Protein AF-A0A3C1S3G0-F1 (afdb_monomer_lite)

Foldseek 3Di:
DDPDDDPVVVVVCLQPPDDQPPPVQGDPPDDDDDDDPVPGCDDDDQFNDDDQKTFADAADPQWTAIFGPVQRYPQGGQWTAGPVGDIDGHDHQQQKDFDDDPNHGQWIQGNVRAIEGPDHDDPDNYHYDDPDDDRDDDDDPDDDDDPPDDADDPPDQDQDPVRDGDDLPQAHEDECVRQVLADDDDQAEGQLNYAEYEYAPPGDFAPDQPDDAGANYEYHWLVSNVVRRDDQFRKHKYFAQYNGWHWYQCPQEPDPGIDTADHGDMWMWTRHPGGTYTDD

Radius of gyration: 38.71 Å; chains: 1; bounding box: 91×50×104 Å

Secondary structure (DSSP, 8-state):
------HHHHHHHHHHHS-TTSSSS---SS-------SS-SS-SSSEEEETTEEEEE-SSSS-EEEEEGGG-SSS--SEEE-TTS-EEE---TT--EEEEETTEEEEEE-TTS-EEES-SS-SSSEEE--SSS-S-------SS------SS----EEE-TTS-EEE--S-EEE-TTTTTTTSSSSSEE--TTEEEEEEETTB---S-TT-SSS-SEEPPPHHHHHHTT--TT-EEEEEEESSS--EE-STTB--SS-EEPPTT-EEEEEE-SSSEEE--

pLDDT: mean 78.82, std 18.3, range [37.84, 98.31]

Structure (mmCIF, N/CA/C/O backbone):
data_AF-A0A3C1S3G0-F1
#
_entry.id   AF-A0A3C1S3G0-F1
#
loop_
_atom_site.group_PDB
_atom_site.id
_atom_site.type_symbol
_atom_site.label_atom_id
_atom_site.label_alt_id
_atom_site.label_comp_id
_atom_site.label_asym_id
_atom_site.label_entity_id
_atom_site.label_seq_id
_atom_site.pdbx_PDB_ins_code
_atom_site.Cartn_x
_atom_site.Cartn_y
_atom_site.Cartn_z
_atom_site.occupancy
_atom_site.B_iso_or_equiv
_atom_site.auth_seq_id
_atom_site.auth_comp_id
_atom_site.auth_asym_id
_atom_site.auth_atom_id
_atom_site.pdbx_PDB_model_num
ATOM 1 N N . MET A 1 1 ? 62.275 -33.626 -53.935 1.00 46.88 1 MET A N 1
ATOM 2 C CA . MET A 1 1 ? 62.950 -32.389 -53.480 1.00 46.88 1 MET A CA 1
ATOM 3 C C . MET A 1 1 ? 61.861 -31.336 -53.264 1.00 46.88 1 MET A C 1
ATOM 5 O O . MET A 1 1 ? 61.342 -30.808 -54.239 1.00 46.88 1 MET A O 1
ATOM 9 N N . LEU A 1 2 ? 61.390 -31.146 -52.024 1.00 48.00 2 LEU A N 1
ATOM 10 C CA . LEU A 1 2 ? 60.322 -30.182 -51.715 1.00 48.00 2 LEU A CA 1
ATOM 11 C C . LEU A 1 2 ? 60.849 -28.766 -51.967 1.00 48.00 2 LEU A C 1
ATOM 13 O O . LEU A 1 2 ? 61.691 -28.272 -51.218 1.00 48.00 2 LEU A O 1
ATOM 17 N N . ARG A 1 3 ? 60.378 -28.121 -53.038 1.00 57.66 3 ARG A N 1
ATOM 18 C CA . ARG A 1 3 ? 60.650 -26.701 -53.275 1.00 57.66 3 ARG A CA 1
ATOM 19 C C . ARG A 1 3 ? 59.943 -25.909 -52.182 1.00 57.66 3 ARG A C 1
ATOM 21 O O . ARG A 1 3 ? 58.715 -25.849 -52.166 1.00 57.66 3 ARG A O 1
ATOM 28 N N . ARG A 1 4 ? 60.709 -25.313 -51.267 1.00 56.94 4 ARG A N 1
ATOM 29 C CA . ARG A 1 4 ? 60.180 -24.281 -50.372 1.00 56.94 4 ARG A CA 1
ATOM 30 C C . ARG A 1 4 ? 59.731 -23.116 -51.250 1.00 56.94 4 ARG A C 1
ATOM 32 O O . ARG A 1 4 ? 60.563 -22.468 -51.878 1.00 56.94 4 ARG A O 1
ATOM 39 N N . ARG A 1 5 ? 58.415 -22.913 -51.344 1.00 65.62 5 ARG A N 1
ATOM 40 C CA . ARG A 1 5 ? 57.848 -21.690 -51.913 1.00 65.62 5 ARG A CA 1
ATOM 41 C C . ARG A 1 5 ? 58.242 -20.537 -50.991 1.00 65.62 5 ARG A C 1
ATOM 43 O O . ARG A 1 5 ? 58.236 -20.696 -49.771 1.00 65.62 5 ARG A O 1
ATOM 50 N N . THR A 1 6 ? 58.638 -19.419 -51.579 1.00 67.62 6 THR A N 1
ATOM 51 C CA . THR A 1 6 ? 58.876 -18.168 -50.854 1.00 67.62 6 THR A CA 1
ATOM 52 C C . THR A 1 6 ? 57.588 -17.735 -50.151 1.00 67.62 6 THR A C 1
ATOM 54 O O . THR A 1 6 ? 56.494 -18.082 -50.601 1.00 67.62 6 THR A O 1
ATOM 57 N N . LEU A 1 7 ? 57.711 -17.031 -49.021 1.00 61.53 7 LEU A N 1
ATOM 58 C CA . LEU A 1 7 ? 56.571 -16.667 -48.170 1.00 61.53 7 LEU A CA 1
ATOM 59 C C . LEU A 1 7 ? 55.523 -15.844 -48.945 1.00 61.53 7 LEU A C 1
ATOM 61 O O . LEU A 1 7 ? 54.333 -16.149 -48.866 1.00 61.53 7 LEU A O 1
ATOM 65 N N . GLU A 1 8 ? 55.975 -14.906 -49.780 1.00 61.12 8 GLU A N 1
ATOM 66 C CA . GLU A 1 8 ? 55.155 -14.165 -50.750 1.00 61.12 8 GLU A CA 1
ATOM 67 C C . GLU A 1 8 ? 54.296 -15.082 -51.639 1.00 61.12 8 GLU A C 1
ATOM 69 O O . GLU A 1 8 ? 53.095 -14.874 -51.771 1.00 61.12 8 GLU A O 1
ATOM 74 N N . ASN A 1 9 ? 54.849 -16.184 -52.149 1.00 66.25 9 ASN A N 1
ATOM 75 C CA . ASN A 1 9 ? 54.160 -17.038 -53.123 1.00 66.25 9 ASN A CA 1
ATOM 76 C C . ASN A 1 9 ? 53.085 -17.948 -52.501 1.00 66.25 9 ASN A C 1
ATOM 78 O O . ASN A 1 9 ? 52.273 -18.524 -53.225 1.00 66.25 9 ASN A O 1
ATOM 82 N N . ILE A 1 10 ? 53.106 -18.155 -51.181 1.00 66.25 10 ILE A N 1
ATOM 83 C CA . ILE A 1 10 ? 52.040 -18.881 -50.467 1.00 66.25 10 ILE A CA 1
ATOM 84 C C . ILE A 1 10 ? 50.890 -17.922 -50.135 1.00 66.25 10 ILE A C 1
ATOM 86 O O . ILE A 1 10 ? 49.729 -18.306 -50.264 1.00 66.25 10 ILE A O 1
ATOM 90 N N . LYS A 1 11 ? 51.210 -16.672 -49.779 1.00 59.97 11 LYS A N 1
ATOM 91 C CA . LYS A 1 11 ? 50.233 -15.593 -49.574 1.00 59.97 11 LYS A CA 1
ATOM 92 C C . LYS A 1 11 ? 49.427 -15.311 -50.840 1.00 59.97 11 LYS A C 1
ATOM 94 O O . LYS A 1 11 ? 48.201 -15.298 -50.787 1.00 59.97 11 LYS A O 1
ATOM 99 N N . ASP A 1 12 ? 50.109 -15.192 -51.974 1.00 59.72 12 ASP A N 1
ATOM 100 C CA . ASP A 1 12 ? 49.462 -14.894 -53.253 1.00 59.72 12 ASP A CA 1
ATOM 101 C C . ASP A 1 12 ? 48.541 -16.028 -53.732 1.00 59.72 12 ASP A C 1
ATOM 103 O O . ASP A 1 12 ? 47.572 -15.778 -54.436 1.00 59.72 12 ASP A O 1
ATOM 107 N N . TYR A 1 13 ? 48.783 -17.280 -53.334 1.00 67.12 13 TYR A N 1
ATOM 108 C CA . TYR A 1 13 ? 47.939 -18.413 -53.733 1.00 67.12 13 TYR A CA 1
ATOM 109 C C . TYR A 1 13 ? 46.605 -18.466 -52.967 1.00 67.12 13 TYR A C 1
ATOM 111 O O . TYR A 1 13 ? 45.575 -18.791 -53.544 1.00 67.12 13 TYR A O 1
ATOM 119 N N . ILE A 1 14 ? 46.601 -18.124 -51.676 1.00 64.25 14 ILE A N 1
ATOM 120 C CA . ILE A 1 14 ? 45.388 -18.158 -50.838 1.00 64.25 14 ILE A CA 1
ATOM 121 C C . ILE A 1 14 ? 44.443 -17.000 -51.185 1.00 64.25 14 ILE A C 1
ATOM 123 O O . ILE A 1 14 ? 43.231 -17.186 -51.202 1.00 64.25 14 ILE A O 1
ATOM 127 N N . VAL A 1 15 ? 44.995 -15.830 -51.513 1.00 59.84 15 VAL A N 1
ATOM 128 C CA . VAL A 1 15 ? 44.213 -14.639 -51.888 1.00 59.84 15 VAL A CA 1
ATOM 129 C C . VAL A 1 15 ? 43.575 -14.775 -53.276 1.00 59.84 15 VAL A C 1
ATOM 131 O O . VAL A 1 15 ? 42.500 -14.231 -53.502 1.00 59.84 15 VAL A O 1
ATOM 134 N N . ASN A 1 16 ? 44.210 -15.501 -54.203 1.00 58.19 16 ASN A N 1
ATOM 135 C CA . ASN A 1 16 ? 43.778 -15.519 -55.604 1.00 58.19 16 ASN A CA 1
ATOM 136 C C . ASN A 1 16 ? 42.903 -16.723 -56.004 1.00 58.19 16 ASN A C 1
ATOM 138 O O . ASN A 1 16 ? 42.207 -16.629 -57.010 1.00 58.19 16 ASN A O 1
ATOM 142 N N . GLU A 1 17 ? 42.910 -17.838 -55.262 1.00 62.84 17 GLU A N 1
ATOM 143 C CA . GLU A 1 17 ? 42.311 -19.110 -55.730 1.00 62.84 17 GLU A CA 1
ATOM 144 C C . GLU A 1 17 ? 41.119 -19.630 -54.893 1.00 62.84 17 GLU A C 1
ATOM 146 O O . GLU A 1 17 ? 40.533 -20.652 -55.246 1.00 62.84 17 GLU A O 1
ATOM 151 N N . VAL A 1 18 ? 40.704 -18.957 -53.808 1.00 60.53 18 VAL A N 1
ATOM 152 C CA . VAL A 1 18 ? 39.490 -19.326 -53.041 1.00 60.53 18 VAL A CA 1
ATOM 153 C C . VAL A 1 18 ? 38.455 -18.195 -53.125 1.00 60.53 18 VAL A C 1
ATOM 155 O O . VAL A 1 18 ? 38.553 -17.222 -52.377 1.00 60.53 18 VAL A O 1
ATOM 158 N N . PRO A 1 19 ? 37.472 -18.270 -54.044 1.00 57.00 19 PRO A N 1
ATOM 159 C CA . PRO A 1 19 ? 36.505 -17.194 -54.228 1.00 57.00 19 PRO A CA 1
ATOM 160 C C . PRO A 1 19 ? 35.472 -17.148 -53.091 1.00 57.00 19 PRO A C 1
ATOM 162 O O . PRO A 1 19 ? 34.826 -18.147 -52.786 1.00 57.00 19 PRO A O 1
ATOM 165 N N . SER A 1 20 ? 35.252 -15.947 -52.544 1.00 56.19 20 SER A N 1
ATOM 166 C CA . SER A 1 20 ? 34.343 -15.624 -51.422 1.00 56.19 20 SER A CA 1
ATOM 167 C C . SER A 1 20 ? 32.858 -15.961 -51.635 1.00 56.19 20 SER A C 1
ATOM 169 O O . SER A 1 20 ? 32.041 -15.809 -50.729 1.00 56.19 20 SER A O 1
ATOM 171 N N . SER A 1 21 ? 32.489 -16.393 -52.839 1.00 52.06 21 SER A N 1
ATOM 172 C CA . SER A 1 21 ? 31.135 -16.787 -53.229 1.00 52.06 21 SER A CA 1
ATOM 173 C C . SER A 1 21 ? 30.859 -18.288 -53.083 1.00 52.06 21 SER A C 1
ATOM 175 O O . SER A 1 21 ? 29.717 -18.706 -53.267 1.00 52.06 21 SER A O 1
ATOM 177 N N . ALA A 1 22 ? 31.864 -19.111 -52.770 1.00 51.50 22 ALA A N 1
ATOM 178 C CA . ALA A 1 22 ? 31.710 -20.566 -52.714 1.00 51.50 22 ALA A CA 1
ATOM 179 C C . ALA A 1 22 ? 31.216 -21.103 -51.357 1.00 51.50 22 ALA A C 1
ATOM 181 O O . ALA A 1 22 ? 30.715 -22.226 -51.315 1.00 51.50 22 ALA A O 1
ATOM 182 N N . ASP A 1 23 ? 31.302 -20.333 -50.265 1.00 55.22 23 ASP A N 1
ATOM 183 C CA . ASP A 1 23 ? 30.783 -20.757 -48.953 1.00 55.22 23 ASP A CA 1
ATOM 184 C C . ASP A 1 23 ? 29.686 -19.868 -48.361 1.00 55.22 23 ASP A C 1
ATOM 186 O O . ASP A 1 23 ? 29.164 -20.201 -47.300 1.00 55.22 23 ASP A O 1
ATOM 190 N N . ASN A 1 24 ? 29.299 -18.773 -49.026 1.00 49.53 24 ASN A N 1
ATOM 191 C CA . ASN A 1 24 ? 28.350 -17.787 -48.492 1.00 49.53 24 ASN A CA 1
ATOM 192 C C . ASN A 1 24 ? 28.694 -17.284 -47.068 1.00 49.53 24 ASN A C 1
ATOM 194 O O . ASN A 1 24 ? 27.813 -16.803 -46.355 1.00 49.53 24 ASN A O 1
ATOM 198 N N . LEU A 1 25 ? 29.956 -17.364 -46.640 1.00 54.25 25 LEU A N 1
ATOM 199 C CA . LEU A 1 25 ? 30.456 -16.851 -45.360 1.00 54.25 25 LEU A CA 1
ATOM 200 C C . LEU A 1 25 ? 31.349 -15.613 -45.538 1.00 54.25 25 LEU A C 1
ATOM 202 O O . LEU A 1 25 ? 31.633 -14.947 -44.543 1.00 54.25 25 LEU A O 1
ATOM 206 N N . GLY A 1 26 ? 31.685 -15.228 -46.773 1.00 56.03 26 GLY A N 1
ATOM 207 C CA . GLY A 1 26 ? 32.581 -14.105 -47.060 1.00 56.03 26 GLY A CA 1
ATOM 208 C C . GLY A 1 26 ? 34.058 -14.510 -46.989 1.00 56.03 26 GLY A C 1
ATOM 209 O O . GLY A 1 26 ? 34.380 -15.648 -46.680 1.00 56.03 26 GLY A O 1
ATOM 210 N N . ASP A 1 27 ? 34.949 -13.572 -47.328 1.00 53.41 27 ASP A N 1
ATOM 211 C CA . ASP A 1 27 ? 36.409 -13.739 -47.458 1.00 53.41 27 ASP A CA 1
ATOM 212 C C . ASP A 1 27 ? 37.046 -14.745 -46.464 1.00 53.41 27 ASP A C 1
ATOM 214 O O . ASP A 1 27 ? 36.954 -14.606 -45.242 1.00 53.41 27 ASP A O 1
ATOM 218 N N . HIS A 1 28 ? 37.717 -15.768 -47.005 1.00 52.97 28 HIS A N 1
ATOM 219 C CA . HIS A 1 28 ? 38.130 -16.990 -46.305 1.00 52.97 28 HIS A CA 1
ATOM 220 C C . HIS A 1 28 ? 39.529 -16.916 -45.671 1.00 52.97 28 HIS A C 1
ATOM 222 O O . HIS A 1 28 ? 40.224 -17.929 -45.541 1.00 52.97 28 HIS A O 1
ATOM 228 N N . ASN A 1 29 ? 39.976 -15.738 -45.245 1.00 50.31 29 ASN A N 1
ATOM 229 C CA . ASN A 1 29 ? 41.149 -15.632 -44.379 1.00 50.31 29 ASN A CA 1
ATOM 230 C C . ASN A 1 29 ? 40.726 -15.900 -42.927 1.00 50.31 29 ASN A C 1
ATOM 232 O O . ASN A 1 29 ? 40.316 -15.016 -42.181 1.00 50.31 29 ASN A O 1
ATOM 236 N N . ALA A 1 30 ? 40.768 -17.177 -42.556 1.00 49.25 30 ALA A N 1
ATOM 237 C CA . ALA A 1 30 ? 40.233 -17.738 -41.323 1.00 49.25 30 ALA A CA 1
ATOM 238 C C . ALA A 1 30 ? 40.630 -17.006 -40.019 1.00 49.25 30 ALA A C 1
ATOM 240 O O . ALA A 1 30 ? 41.711 -17.231 -39.485 1.00 49.25 30 ALA A O 1
ATOM 241 N N . THR A 1 31 ? 39.671 -16.269 -39.442 1.00 42.47 31 THR A N 1
ATOM 242 C CA . THR A 1 31 ? 39.193 -16.402 -38.045 1.00 42.47 31 THR A CA 1
ATOM 243 C C . THR A 1 31 ? 37.741 -15.904 -37.977 1.00 42.47 31 THR A C 1
ATOM 245 O O . THR A 1 31 ? 37.475 -14.745 -37.676 1.00 42.47 31 THR A O 1
ATOM 248 N N . ILE A 1 32 ? 36.791 -16.775 -38.313 1.00 54.00 32 ILE A N 1
ATOM 249 C CA . ILE A 1 32 ? 35.342 -16.516 -38.334 1.00 54.00 32 ILE A CA 1
ATOM 250 C C . ILE A 1 32 ? 34.855 -15.869 -37.026 1.00 54.00 32 ILE A C 1
ATOM 252 O O . ILE A 1 32 ? 34.915 -16.531 -35.990 1.00 54.00 32 ILE A O 1
ATOM 256 N N . ARG A 1 33 ? 34.276 -14.656 -37.102 1.00 48.00 33 ARG A N 1
ATOM 257 C CA . ARG A 1 33 ? 33.043 -14.224 -36.399 1.00 48.00 33 ARG A CA 1
ATOM 258 C C . ARG A 1 33 ? 32.383 -13.067 -37.176 1.00 48.00 33 ARG A C 1
ATOM 260 O O . ARG A 1 33 ? 33.015 -12.037 -37.341 1.00 48.00 33 ARG A O 1
ATOM 267 N N . LEU A 1 34 ? 31.097 -13.226 -37.520 1.00 53.28 34 LEU A N 1
ATOM 268 C CA . LEU A 1 34 ? 30.116 -12.165 -37.839 1.00 53.28 34 LEU A CA 1
ATOM 269 C C . LEU A 1 34 ? 30.259 -11.442 -39.203 1.00 53.28 34 LEU A C 1
ATOM 271 O O . LEU A 1 34 ? 31.266 -10.814 -39.500 1.00 53.28 34 LEU A O 1
ATOM 275 N N . TRP A 1 35 ? 29.192 -11.466 -40.016 1.00 48.28 35 TRP A N 1
ATOM 276 C CA . TRP A 1 35 ? 29.043 -10.621 -41.211 1.00 48.28 35 TRP A CA 1
ATOM 277 C C . TRP A 1 35 ? 28.969 -9.137 -40.817 1.00 48.28 35 TRP A C 1
ATOM 279 O O . TRP A 1 35 ? 27.990 -8.695 -40.219 1.00 48.28 35 TRP A O 1
ATOM 289 N N . MET A 1 36 ? 29.992 -8.367 -41.182 1.00 53.06 36 MET A N 1
ATOM 290 C CA . MET A 1 36 ? 30.097 -6.926 -40.953 1.00 53.06 36 MET A CA 1
ATOM 291 C C . MET A 1 36 ? 30.261 -6.231 -42.310 1.00 53.06 36 MET A C 1
ATOM 293 O O . MET A 1 36 ? 31.307 -6.348 -42.940 1.00 53.06 36 MET A O 1
ATOM 297 N N . ASN A 1 37 ? 29.247 -5.494 -42.776 1.00 48.56 37 ASN A N 1
ATOM 298 C CA . ASN A 1 37 ? 29.296 -4.767 -44.059 1.00 48.56 37 ASN A CA 1
ATOM 299 C C . ASN A 1 37 ? 30.057 -3.440 -43.922 1.00 48.56 37 ASN A C 1
ATOM 301 O O . ASN A 1 37 ? 29.504 -2.360 -44.129 1.00 48.56 37 ASN A O 1
ATOM 305 N N . GLY A 1 38 ? 31.312 -3.521 -43.486 1.00 47.84 38 GLY A N 1
ATOM 306 C CA . GLY A 1 38 ? 32.261 -2.407 -43.456 1.00 47.84 38 GLY A CA 1
ATOM 307 C C . GLY A 1 38 ? 31.990 -1.295 -42.440 1.00 47.84 38 GLY A C 1
ATOM 308 O O . GLY A 1 38 ? 32.905 -0.529 -42.174 1.00 47.84 38 GLY A O 1
ATOM 309 N N . ASN A 1 39 ? 30.798 -1.228 -41.833 1.00 46.66 39 ASN A N 1
ATOM 310 C CA . ASN A 1 39 ? 30.474 -0.195 -40.840 1.00 46.66 39 ASN A CA 1
ATOM 311 C C . ASN A 1 39 ? 30.076 -0.733 -39.443 1.00 46.66 39 ASN A C 1
ATOM 313 O O . ASN A 1 39 ? 30.208 0.040 -38.508 1.00 46.66 39 ASN A O 1
ATOM 317 N N . GLU A 1 40 ? 29.611 -1.995 -39.295 1.00 48.66 40 GLU A N 1
ATOM 318 C CA . GLU A 1 40 ? 29.285 -2.776 -38.057 1.00 48.66 40 GLU A CA 1
ATOM 319 C C . GLU A 1 40 ? 28.561 -4.100 -38.487 1.00 48.66 40 GLU A C 1
ATOM 321 O O . GLU A 1 40 ? 28.271 -4.256 -39.682 1.00 48.66 40 GLU A O 1
ATOM 326 N N . ILE A 1 41 ? 28.154 -5.011 -37.571 1.00 58.50 41 ILE A N 1
ATOM 327 C CA . ILE A 1 41 ? 26.823 -5.664 -37.713 1.00 58.50 41 ILE A CA 1
ATOM 328 C C . ILE A 1 41 ? 25.802 -4.552 -37.475 1.00 58.50 41 ILE A C 1
ATOM 330 O O . ILE A 1 41 ? 25.403 -4.283 -36.345 1.00 58.50 41 ILE A O 1
ATOM 334 N N . GLN A 1 42 ? 25.475 -3.831 -38.540 1.00 53.00 42 GLN A N 1
ATOM 335 C CA . GLN A 1 42 ? 24.815 -2.538 -38.434 1.00 53.00 42 GLN A CA 1
ATOM 336 C C . GLN A 1 42 ? 23.504 -2.598 -37.660 1.00 53.00 42 GLN A C 1
ATOM 338 O O . GLN A 1 42 ? 22.538 -3.215 -38.119 1.00 53.00 42 GLN A O 1
ATOM 343 N N . GLY A 1 43 ? 23.466 -1.809 -36.580 1.00 40.62 43 GLY A N 1
ATOM 344 C CA . GLY A 1 43 ? 23.359 -0.373 -36.856 1.00 40.62 43 GLY A CA 1
ATOM 345 C C . GLY A 1 43 ? 23.713 0.573 -35.708 1.00 40.62 43 GLY A C 1
ATOM 346 O O . GLY A 1 43 ? 22.976 0.726 -34.746 1.00 40.62 43 GLY A O 1
ATOM 347 N N . ALA A 1 44 ? 24.773 1.328 -35.984 1.00 37.84 44 ALA A N 1
ATOM 348 C CA . ALA A 1 44 ? 24.988 2.757 -35.785 1.00 37.84 44 ALA A CA 1
ATOM 349 C C . ALA A 1 44 ? 24.701 3.286 -34.372 1.00 37.84 44 ALA A C 1
ATOM 351 O O . ALA A 1 44 ? 23.744 4.018 -34.130 1.00 37.84 44 ALA A O 1
ATOM 352 N N . GLY A 1 45 ? 25.624 2.974 -33.469 1.00 55.59 45 GLY A N 1
ATOM 353 C CA . GLY A 1 45 ? 25.705 3.458 -32.096 1.00 55.59 45 GLY A CA 1
ATOM 354 C C . GLY A 1 45 ? 26.580 2.498 -31.301 1.00 55.59 45 GLY A C 1
ATOM 355 O O . GLY A 1 45 ? 27.267 1.666 -31.881 1.00 55.59 45 GLY A O 1
ATOM 356 N N . ASN A 1 46 ? 26.536 2.530 -29.975 1.00 49.31 46 ASN A N 1
ATOM 357 C CA . ASN A 1 46 ? 27.168 1.465 -29.191 1.00 49.31 46 ASN A CA 1
ATOM 358 C C . ASN A 1 46 ? 26.314 0.180 -29.185 1.00 49.31 46 ASN A C 1
ATOM 360 O O . ASN A 1 46 ? 26.341 -0.519 -28.178 1.00 49.31 46 ASN A O 1
ATOM 364 N N . ASN A 1 47 ? 25.511 -0.092 -30.224 1.00 51.91 47 ASN A N 1
ATOM 365 C CA . ASN A 1 47 ? 24.432 -1.076 -30.197 1.00 51.91 47 ASN A CA 1
ATOM 366 C C . ASN A 1 47 ? 24.465 -2.071 -31.366 1.00 51.91 47 ASN A C 1
ATOM 368 O O . ASN A 1 47 ? 24.336 -1.687 -32.519 1.00 51.91 47 ASN A O 1
ATOM 372 N N . THR A 1 48 ? 24.477 -3.374 -31.065 1.00 58.19 48 THR A N 1
ATOM 373 C CA . THR A 1 48 ? 24.265 -4.453 -32.043 1.00 58.19 48 THR A CA 1
ATOM 374 C C . THR A 1 48 ? 22.776 -4.597 -32.373 1.00 58.19 48 THR A C 1
ATOM 376 O O . THR A 1 48 ? 21.946 -4.801 -31.483 1.00 58.19 48 THR A O 1
ATOM 379 N N . LEU A 1 49 ? 22.428 -4.538 -33.662 1.00 55.94 49 LEU A N 1
ATOM 380 C CA . LEU A 1 49 ? 21.050 -4.648 -34.141 1.00 55.94 49 LEU A CA 1
ATOM 381 C C . LEU A 1 49 ? 20.687 -6.080 -34.572 1.00 55.94 49 LEU A C 1
ATOM 383 O O . LEU A 1 49 ? 21.074 -6.549 -35.640 1.00 55.94 49 LEU A O 1
ATOM 387 N N . ILE A 1 50 ? 19.831 -6.743 -33.793 1.00 68.81 50 ILE A N 1
ATOM 388 C CA . ILE A 1 50 ? 19.156 -7.999 -34.167 1.00 68.81 50 ILE A CA 1
ATOM 389 C C . ILE A 1 50 ? 17.710 -7.625 -34.524 1.00 68.81 50 ILE A C 1
ATOM 391 O O . ILE A 1 50 ? 16.926 -7.362 -33.629 1.00 68.81 50 ILE A O 1
ATOM 395 N N . ASN A 1 51 ? 17.371 -7.493 -35.814 1.00 67.69 51 ASN A N 1
ATOM 396 C CA . ASN A 1 51 ? 16.060 -7.059 -36.360 1.00 67.69 51 ASN A CA 1
ATOM 397 C C . ASN A 1 51 ? 15.068 -6.388 -35.366 1.00 67.69 51 ASN A C 1
ATOM 399 O O . ASN A 1 51 ? 14.268 -7.060 -34.717 1.00 67.69 51 ASN A O 1
ATOM 403 N N . GLY A 1 52 ? 15.095 -5.053 -35.266 1.00 71.69 52 GLY A N 1
ATOM 404 C CA . GLY A 1 52 ? 14.192 -4.280 -34.395 1.00 71.69 52 GLY A CA 1
ATOM 405 C C . GLY A 1 52 ? 14.550 -4.272 -32.899 1.00 71.69 52 GLY A C 1
ATOM 406 O O . GLY A 1 52 ? 13.975 -3.474 -32.158 1.00 71.69 52 GLY A O 1
ATOM 407 N N . LEU A 1 53 ? 15.512 -5.094 -32.469 1.00 81.69 53 LEU A N 1
ATOM 408 C CA . LEU A 1 53 ? 16.145 -5.069 -31.148 1.00 81.69 53 LEU A CA 1
ATOM 409 C C . LEU A 1 53 ? 17.457 -4.286 -31.204 1.00 81.69 53 LEU A C 1
ATOM 411 O O . LEU A 1 53 ? 18.239 -4.443 -32.145 1.00 81.69 53 LEU A O 1
ATOM 415 N N . GLU A 1 54 ? 17.692 -3.489 -30.176 1.00 81.44 54 GLU A N 1
ATOM 416 C CA . GLU A 1 54 ? 18.919 -2.743 -29.939 1.00 81.44 54 GLU A CA 1
ATOM 417 C C . GLU A 1 54 ? 19.576 -3.258 -28.656 1.00 81.44 54 GLU A C 1
ATOM 419 O O . GLU A 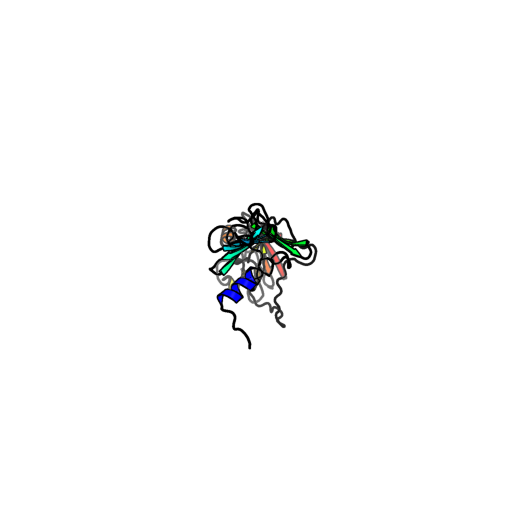1 54 ? 18.906 -3.339 -27.623 1.00 81.44 54 GLU A O 1
ATOM 424 N N . VAL A 1 55 ? 20.851 -3.659 -28.734 1.00 85.50 55 VAL A N 1
ATOM 425 C CA . VAL A 1 55 ? 21.629 -4.185 -27.598 1.00 85.50 55 VAL A CA 1
ATOM 426 C C . VAL A 1 55 ? 22.966 -3.460 -27.498 1.00 85.50 55 VAL A C 1
ATOM 428 O O . VAL A 1 55 ? 23.788 -3.622 -28.396 1.00 85.50 55 VAL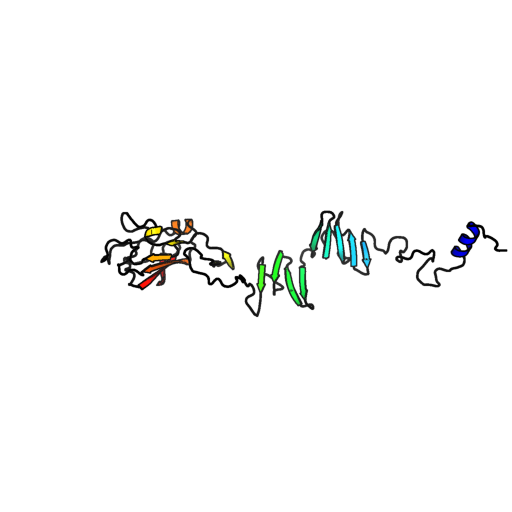 A O 1
ATOM 431 N N . GLY A 1 56 ? 23.213 -2.734 -26.406 1.00 84.38 56 GLY A N 1
ATOM 432 C CA . GLY A 1 56 ? 24.441 -1.952 -26.203 1.00 84.38 56 GLY A CA 1
ATOM 433 C C . GLY A 1 56 ? 24.197 -0.610 -25.493 1.00 84.38 56 GLY A C 1
ATOM 434 O O . GLY A 1 56 ? 23.310 -0.570 -24.650 1.00 84.38 56 GLY A O 1
ATOM 435 N N . GLN A 1 57 ? 24.932 0.484 -25.765 1.00 86.62 57 GLN A N 1
ATOM 436 C CA . GLN A 1 57 ? 24.646 1.766 -25.075 1.00 86.62 57 GLN A CA 1
ATOM 437 C C . GLN A 1 57 ? 23.281 2.356 -25.462 1.00 86.62 57 GLN A C 1
ATOM 439 O O . GLN A 1 57 ? 23.095 2.814 -26.588 1.00 86.62 57 GLN A O 1
ATOM 444 N N . ILE A 1 58 ? 22.373 2.488 -24.499 1.00 84.94 58 ILE A N 1
ATOM 445 C CA . ILE A 1 58 ? 21.064 3.116 -24.696 1.00 84.94 58 ILE A CA 1
ATOM 446 C C . ILE A 1 58 ? 21.042 4.479 -23.992 1.00 84.94 58 ILE A C 1
ATOM 448 O O . ILE A 1 58 ? 21.319 4.575 -22.799 1.00 84.94 58 ILE A O 1
ATOM 452 N N . GLY A 1 59 ? 20.718 5.551 -24.724 1.00 75.81 59 GLY A N 1
ATOM 453 C CA . GLY A 1 59 ? 20.739 6.920 -24.195 1.00 75.81 59 GLY A CA 1
ATOM 454 C C . GLY A 1 59 ? 22.145 7.539 -24.139 1.00 75.81 59 GLY A C 1
ATOM 455 O O . GLY A 1 59 ? 22.935 7.410 -25.075 1.00 75.81 59 GLY A O 1
ATOM 456 N N . THR A 1 60 ? 22.456 8.266 -23.061 1.00 72.44 60 THR A N 1
ATOM 457 C CA . THR A 1 60 ? 23.733 8.981 -22.879 1.00 72.44 60 THR A CA 1
ATOM 458 C C . THR A 1 60 ? 24.642 8.241 -21.906 1.00 72.44 60 THR A C 1
ATOM 460 O O . THR A 1 60 ? 24.218 8.076 -20.772 1.00 72.44 60 THR A O 1
ATOM 463 N N . GLY A 1 61 ? 25.873 7.904 -22.320 1.00 71.81 61 GLY A N 1
ATOM 464 C CA . GLY A 1 61 ? 27.027 7.564 -21.464 1.00 71.81 61 GLY A CA 1
ATOM 465 C C . GLY A 1 61 ? 26.847 6.398 -20.479 1.00 71.81 61 GLY A C 1
ATOM 466 O O . GLY A 1 61 ? 25.956 6.420 -19.647 1.00 71.81 61 GLY A O 1
ATOM 467 N N . ASN A 1 62 ? 27.731 5.399 -20.529 1.00 84.50 62 ASN A N 1
ATOM 468 C CA . ASN A 1 62 ? 27.865 4.279 -19.572 1.00 84.50 62 ASN A CA 1
ATOM 469 C C . ASN A 1 62 ? 26.632 3.387 -19.317 1.00 84.50 62 ASN A C 1
ATOM 471 O O . ASN A 1 62 ? 26.755 2.360 -18.654 1.00 84.50 62 ASN A O 1
ATOM 475 N N . TRP A 1 63 ? 25.463 3.721 -19.858 1.00 91.62 63 TRP A N 1
ATOM 476 C CA . TRP A 1 63 ? 24.263 2.898 -19.788 1.00 91.62 63 TRP A CA 1
ATOM 477 C C . TRP A 1 63 ? 24.225 1.908 -20.940 1.00 91.62 63 TRP A C 1
ATOM 479 O O . TRP A 1 63 ? 23.952 2.299 -22.071 1.00 91.62 63 TRP A O 1
ATOM 489 N N . PHE A 1 64 ? 24.446 0.629 -20.651 1.00 90.25 64 PHE A N 1
ATOM 490 C CA . PHE A 1 64 ? 24.346 -0.476 -21.604 1.00 90.25 64 PHE A CA 1
ATOM 491 C C . PHE A 1 64 ? 23.074 -1.289 -21.353 1.00 90.25 64 PHE A C 1
ATOM 493 O O . PHE A 1 64 ? 22.736 -1.565 -20.208 1.00 90.25 64 PHE A O 1
ATOM 500 N N . GLY A 1 65 ? 22.343 -1.706 -22.381 1.00 91.56 65 GLY A N 1
ATOM 501 C CA . GLY A 1 65 ? 21.054 -2.356 -22.194 1.00 91.56 65 GLY A CA 1
ATOM 502 C C . GLY A 1 65 ? 20.413 -2.920 -23.449 1.00 91.56 65 GLY A C 1
ATOM 503 O O . GLY A 1 65 ? 21.075 -3.195 -24.446 1.00 91.56 65 GLY A O 1
ATOM 504 N N . ILE A 1 66 ? 19.101 -3.129 -23.350 1.00 91.25 66 ILE A N 1
ATOM 505 C CA . ILE A 1 66 ? 18.242 -3.721 -24.372 1.00 91.25 66 ILE A CA 1
ATOM 506 C C . ILE A 1 66 ? 17.021 -2.818 -24.578 1.00 91.25 66 ILE A C 1
ATOM 508 O O . ILE A 1 66 ? 16.314 -2.468 -23.624 1.00 91.25 66 ILE A O 1
ATOM 512 N N . ALA A 1 67 ? 16.731 -2.481 -25.833 1.00 91.31 67 ALA A N 1
ATOM 513 C CA . ALA A 1 67 ? 15.578 -1.672 -26.215 1.00 91.31 67 ALA A CA 1
ATOM 514 C C . ALA A 1 67 ? 14.996 -2.095 -27.571 1.00 91.31 67 ALA A C 1
ATOM 516 O O . ALA A 1 67 ? 15.634 -2.777 -28.370 1.00 91.31 67 ALA A O 1
ATOM 517 N N . ASN A 1 68 ? 13.766 -1.664 -27.857 1.00 88.81 68 ASN A N 1
ATOM 518 C CA . ASN A 1 68 ? 13.282 -1.648 -29.236 1.00 88.81 68 ASN A CA 1
ATOM 519 C C . ASN A 1 68 ? 14.027 -0.542 -30.000 1.00 88.81 68 ASN A C 1
ATOM 521 O O . ASN A 1 68 ? 14.107 0.575 -29.497 1.00 88.81 68 ASN A O 1
ATOM 525 N N . ARG A 1 69 ? 14.503 -0.822 -31.219 1.00 84.50 69 ARG A N 1
ATOM 526 C CA . ARG A 1 69 ? 15.284 0.119 -32.047 1.00 84.50 69 ARG A CA 1
ATOM 527 C C . ARG A 1 69 ? 14.609 1.477 -32.238 1.00 84.50 69 ARG A C 1
ATOM 529 O O . ARG A 1 69 ? 15.255 2.512 -32.228 1.00 84.50 69 ARG A O 1
ATOM 536 N N . ASN A 1 70 ? 13.287 1.497 -32.386 1.00 85.69 70 ASN A N 1
ATOM 537 C CA . ASN A 1 70 ? 12.547 2.746 -32.594 1.00 85.69 70 ASN A CA 1
ATOM 538 C C . ASN A 1 70 ? 12.299 3.517 -31.289 1.00 85.69 70 ASN A C 1
ATOM 540 O O . ASN A 1 70 ? 11.612 4.536 -31.293 1.00 85.69 70 ASN A O 1
ATOM 544 N N . ARG A 1 71 ? 12.782 2.989 -30.162 1.00 87.19 71 ARG A N 1
ATOM 545 C CA . ARG A 1 71 ? 12.577 3.522 -28.819 1.00 87.19 71 ARG A CA 1
ATOM 546 C C . ARG A 1 71 ? 13.869 3.625 -28.022 1.00 87.19 71 ARG A C 1
ATOM 548 O O . ARG A 1 71 ? 13.760 4.042 -26.889 1.00 87.19 71 ARG A O 1
ATOM 555 N N . ALA A 1 72 ? 15.037 3.280 -28.559 1.00 87.75 72 ALA A N 1
ATOM 556 C CA . ALA A 1 72 ? 16.305 3.295 -27.834 1.00 87.75 72 ALA A CA 1
ATOM 557 C C . ALA A 1 72 ? 16.814 4.723 -27.583 1.00 87.75 72 ALA A C 1
ATOM 559 O O . ALA A 1 72 ? 17.658 5.268 -28.290 1.00 87.75 72 ALA A O 1
ATOM 560 N N . THR A 1 73 ? 16.253 5.365 -26.569 1.00 88.62 73 THR A N 1
ATOM 561 C CA . THR A 1 73 ? 16.543 6.751 -26.201 1.00 88.62 73 THR A CA 1
ATOM 562 C C . THR A 1 73 ? 16.870 6.830 -24.713 1.00 88.62 73 THR A C 1
ATOM 564 O O . THR A 1 73 ? 16.797 5.841 -23.987 1.00 88.62 73 THR A O 1
ATOM 567 N N . THR A 1 74 ? 17.198 8.020 -24.210 1.00 90.19 74 THR A N 1
ATOM 568 C CA . THR A 1 74 ? 17.419 8.234 -22.767 1.00 90.19 74 THR A CA 1
ATOM 569 C C . THR A 1 74 ? 16.187 7.939 -21.907 1.00 90.19 74 THR A C 1
ATOM 571 O O . THR A 1 74 ? 16.333 7.673 -20.718 1.00 90.19 74 THR A O 1
ATOM 574 N N . SER A 1 75 ? 14.981 7.974 -22.480 1.00 91.50 75 SER A N 1
ATOM 575 C CA . SER A 1 75 ? 13.719 7.667 -21.792 1.00 91.50 75 SER A CA 1
ATOM 576 C C . SER A 1 75 ? 13.054 6.381 -22.278 1.00 91.50 75 SER A C 1
ATOM 578 O O . SER A 1 75 ? 12.075 5.939 -21.676 1.00 91.50 75 SER A O 1
ATOM 580 N N . GLY A 1 76 ? 13.551 5.787 -23.362 1.00 91.75 76 GLY A N 1
ATOM 581 C CA . GLY A 1 76 ? 13.004 4.585 -23.966 1.00 91.75 76 GLY A CA 1
ATOM 582 C C . GLY A 1 76 ? 14.017 3.444 -23.934 1.00 91.75 76 GLY A C 1
ATOM 583 O O . GLY A 1 76 ? 15.033 3.435 -24.621 1.00 91.75 76 GLY A O 1
ATOM 584 N N . TYR A 1 77 ? 13.741 2.462 -23.090 1.00 93.19 77 TYR A N 1
ATOM 585 C CA . TYR A 1 77 ? 14.519 1.235 -22.963 1.00 93.19 77 TYR A CA 1
ATOM 586 C C . TYR A 1 77 ? 13.695 0.217 -22.185 1.00 93.19 77 TYR A C 1
ATOM 588 O O . TYR A 1 77 ? 12.784 0.601 -21.453 1.00 93.19 77 TYR A O 1
ATOM 596 N N . ALA A 1 78 ? 13.993 -1.073 -22.345 1.00 94.75 78 ALA A N 1
ATOM 597 C CA . ALA A 1 78 ? 13.362 -2.115 -21.537 1.00 94.75 78 ALA A CA 1
ATOM 598 C C . ALA A 1 78 ? 14.194 -2.406 -20.284 1.00 94.75 78 ALA A C 1
ATOM 600 O O . ALA A 1 78 ? 13.656 -2.461 -19.179 1.00 94.75 78 ALA A O 1
ATOM 601 N N . LEU A 1 79 ? 15.509 -2.555 -20.462 1.00 95.44 79 LEU A N 1
ATOM 602 C CA . LEU A 1 79 ? 16.476 -2.796 -19.397 1.00 95.44 79 LEU A CA 1
ATOM 603 C C . LEU A 1 79 ? 17.777 -2.069 -19.723 1.00 95.44 79 LEU A C 1
ATOM 605 O O . LEU A 1 79 ? 18.240 -2.166 -20.856 1.00 95.44 79 LEU A O 1
ATOM 609 N N . ILE A 1 80 ? 18.382 -1.400 -18.745 1.00 94.06 80 ILE A N 1
ATOM 610 C CA . ILE A 1 80 ? 19.736 -0.834 -18.842 1.00 94.06 80 ILE A CA 1
ATOM 611 C C . ILE A 1 80 ? 20.530 -1.109 -17.563 1.00 94.06 80 ILE A C 1
ATOM 613 O O . ILE A 1 80 ? 19.958 -1.314 -16.491 1.00 94.06 80 ILE A O 1
ATOM 617 N N . HIS A 1 81 ? 21.848 -1.103 -17.693 1.00 95.62 81 HIS A N 1
ATOM 618 C CA . HIS A 1 81 ? 22.834 -1.309 -16.649 1.00 95.62 81 HIS A CA 1
ATOM 619 C C . HIS A 1 81 ? 23.920 -0.241 -16.765 1.00 95.62 81 HIS A C 1
ATOM 621 O O . HIS A 1 81 ? 24.376 0.058 -17.869 1.00 95.62 81 HIS A O 1
ATOM 627 N N . HIS A 1 82 ? 24.314 0.330 -15.637 1.00 94.00 82 HIS A N 1
ATOM 628 C CA . HIS A 1 82 ? 25.344 1.358 -15.551 1.00 94.00 82 HIS A CA 1
ATOM 629 C C . HIS A 1 82 ? 26.677 0.761 -15.081 1.00 94.00 82 HIS A C 1
ATOM 631 O O . HIS A 1 82 ? 26.696 -0.298 -14.453 1.00 94.00 82 HIS A O 1
ATOM 637 N N . ASP A 1 83 ? 27.796 1.439 -15.339 1.00 92.12 83 ASP A N 1
ATOM 638 C CA . ASP A 1 83 ? 29.128 0.988 -14.909 1.00 92.12 83 ASP A CA 1
ATOM 639 C C . ASP A 1 83 ? 29.345 1.065 -13.386 1.00 92.12 83 ASP A C 1
ATOM 641 O O . ASP A 1 83 ? 30.241 0.407 -12.858 1.00 92.12 83 ASP A O 1
ATOM 645 N N . ASP A 1 84 ? 28.478 1.782 -12.664 1.00 94.81 84 ASP A N 1
ATOM 646 C CA . ASP A 1 84 ? 28.397 1.743 -11.195 1.00 94.81 84 ASP A CA 1
ATOM 647 C C . ASP A 1 84 ? 27.602 0.546 -10.630 1.00 94.81 84 ASP A C 1
ATOM 649 O O . ASP A 1 84 ? 27.500 0.390 -9.412 1.00 94.81 84 ASP A O 1
ATOM 653 N N . GLY A 1 85 ? 27.040 -0.306 -11.494 1.00 95.19 85 GLY A N 1
ATOM 654 C CA . GLY A 1 85 ? 26.261 -1.486 -11.115 1.00 95.19 85 GLY A CA 1
ATOM 655 C C . GLY A 1 85 ? 24.744 -1.270 -11.027 1.00 95.19 85 GLY A C 1
ATOM 656 O O . GLY A 1 85 ? 24.001 -2.236 -10.814 1.00 95.19 85 GLY A O 1
ATOM 657 N N . THR A 1 86 ? 24.245 -0.046 -11.213 1.00 96.19 86 THR A N 1
ATOM 658 C CA . THR A 1 86 ? 22.801 0.241 -11.201 1.00 96.19 86 THR A CA 1
ATOM 659 C C . THR A 1 86 ? 22.100 -0.463 -12.361 1.00 96.19 86 THR A C 1
ATOM 661 O O . THR A 1 86 ? 22.535 -0.374 -13.504 1.00 96.19 86 THR A O 1
ATOM 664 N N . THR A 1 87 ? 20.981 -1.144 -12.094 1.00 96.31 87 THR A N 1
ATOM 665 C CA . THR A 1 87 ? 20.149 -1.791 -13.125 1.00 96.31 87 THR A CA 1
ATOM 666 C C . THR A 1 87 ? 18.735 -1.240 -13.078 1.00 96.31 87 THR A C 1
ATOM 668 O O . THR A 1 87 ? 18.125 -1.206 -12.010 1.00 96.31 87 THR A O 1
ATOM 671 N N . LEU A 1 88 ? 18.200 -0.846 -14.230 1.00 95.81 88 LEU A N 1
ATOM 672 C CA . LEU A 1 88 ? 16.871 -0.253 -14.345 1.00 95.81 88 LEU A CA 1
ATOM 673 C C . LEU A 1 88 ? 16.022 -1.021 -15.356 1.00 95.81 88 LEU A C 1
ATOM 675 O O . LEU A 1 88 ? 16.475 -1.319 -16.459 1.00 95.81 88 LEU A O 1
ATOM 679 N N . LEU A 1 89 ? 14.772 -1.292 -14.977 1.00 96.25 89 LEU A N 1
ATOM 680 C CA . LEU A 1 89 ? 13.691 -1.664 -15.889 1.00 96.25 89 LEU A CA 1
ATOM 681 C C . LEU A 1 89 ? 12.840 -0.428 -16.151 1.00 96.25 89 LEU A C 1
ATOM 683 O O . LEU A 1 89 ? 12.560 0.327 -15.219 1.00 96.25 89 LEU A O 1
ATOM 687 N N . ASN A 1 90 ? 12.404 -0.237 -17.390 1.00 96.00 90 ASN A N 1
ATOM 688 C CA . ASN A 1 90 ? 11.694 0.978 -17.763 1.00 96.00 90 ASN A CA 1
ATOM 689 C C . ASN A 1 90 ? 10.560 0.721 -18.753 1.00 96.00 90 ASN A C 1
ATOM 691 O O . ASN A 1 90 ? 10.515 -0.279 -19.470 1.00 96.00 90 ASN A O 1
ATOM 695 N N . ALA A 1 91 ? 9.630 1.666 -18.754 1.00 95.31 91 ALA A N 1
ATOM 696 C CA . ALA A 1 91 ? 8.634 1.860 -19.783 1.00 95.31 91 ALA A CA 1
ATOM 697 C C . ALA A 1 91 ? 8.575 3.362 -20.069 1.00 95.31 91 ALA A C 1
ATOM 699 O O . ALA A 1 91 ? 8.649 4.179 -19.155 1.00 95.31 91 ALA A O 1
ATOM 700 N N . GLU A 1 92 ? 8.441 3.726 -21.340 1.00 93.75 92 GLU A N 1
ATOM 701 C CA . GLU A 1 92 ? 8.345 5.130 -21.733 1.00 93.75 92 GLU A CA 1
ATOM 702 C C . GLU A 1 92 ? 7.140 5.820 -21.065 1.00 93.75 92 GLU A C 1
ATOM 704 O O . GLU A 1 92 ? 6.146 5.176 -20.719 1.00 93.75 92 GLU A O 1
ATOM 709 N N . THR A 1 93 ? 7.217 7.141 -20.889 1.00 93.88 93 THR A N 1
ATOM 710 C CA . THR A 1 93 ? 6.164 7.947 -20.259 1.00 93.88 93 THR A CA 1
ATOM 711 C C . THR A 1 93 ? 4.772 7.615 -20.801 1.00 93.88 93 THR A C 1
ATOM 713 O O . THR A 1 93 ? 4.546 7.579 -22.009 1.00 93.88 93 THR A O 1
ATOM 716 N N . GLY A 1 94 ? 3.817 7.405 -19.893 1.00 94.69 94 GLY A N 1
ATOM 717 C CA . GLY A 1 94 ? 2.441 7.037 -20.241 1.00 94.69 94 GLY A CA 1
ATOM 718 C C . GLY A 1 94 ? 2.223 5.534 -20.438 1.00 94.69 94 GLY A C 1
ATOM 719 O O . GLY A 1 94 ? 1.077 5.102 -20.549 1.00 94.69 94 GLY A O 1
ATOM 720 N N . LEU A 1 95 ? 3.288 4.729 -20.426 1.00 95.81 95 LEU A N 1
ATOM 721 C CA . LEU A 1 95 ? 3.222 3.272 -20.487 1.00 95.81 95 LEU A CA 1
ATOM 722 C C . LEU A 1 95 ? 3.465 2.645 -19.110 1.00 95.81 95 LEU A C 1
ATOM 724 O O . LEU A 1 95 ? 3.849 3.294 -18.140 1.00 95.81 95 LEU A O 1
ATOM 728 N N . ARG A 1 96 ? 3.185 1.347 -19.024 1.00 96.56 96 ARG A N 1
ATOM 729 C CA . ARG A 1 96 ? 3.271 0.542 -17.803 1.00 96.56 96 ARG A CA 1
ATOM 730 C C . ARG A 1 96 ? 4.359 -0.519 -17.935 1.00 96.56 96 ARG A C 1
ATOM 732 O O . ARG A 1 96 ? 4.616 -0.996 -19.039 1.00 96.56 96 ARG A O 1
ATOM 739 N N . ILE A 1 97 ? 4.903 -0.968 -16.808 1.00 98.06 97 ILE A N 1
ATOM 740 C CA . ILE A 1 97 ? 5.719 -2.189 -16.737 1.00 98.06 97 ILE A CA 1
ATOM 741 C C . ILE A 1 97 ? 4.804 -3.331 -16.290 1.00 98.06 97 ILE A C 1
ATOM 743 O O . ILE A 1 97 ? 4.133 -3.227 -15.263 1.00 98.06 97 ILE A O 1
ATOM 747 N N . GLY A 1 98 ? 4.736 -4.401 -17.080 1.00 97.62 98 GLY A N 1
ATOM 748 C CA . GLY A 1 98 ? 3.911 -5.575 -16.795 1.00 97.62 98 GLY A CA 1
ATOM 749 C C . GLY A 1 98 ? 4.743 -6.788 -16.398 1.00 97.62 98 GLY A C 1
ATOM 750 O O . GLY A 1 98 ? 5.726 -7.107 -17.063 1.00 97.62 98 GLY A O 1
ATOM 751 N N . PHE A 1 99 ? 4.312 -7.505 -15.365 1.00 98.00 99 PHE A N 1
ATOM 752 C CA . PHE A 1 99 ? 4.902 -8.768 -14.922 1.00 98.00 99 PHE A CA 1
ATOM 753 C C . PHE A 1 99 ? 3.901 -9.887 -15.208 1.00 98.00 99 PHE A C 1
ATOM 755 O O . PHE A 1 99 ? 2.806 -9.917 -14.639 1.00 98.00 99 PHE A O 1
ATOM 762 N N . ARG A 1 100 ? 4.241 -10.785 -16.137 1.00 97.69 100 ARG A N 1
ATOM 763 C CA . ARG A 1 100 ? 3.275 -11.707 -16.754 1.00 97.69 100 ARG A CA 1
ATOM 764 C C . ARG A 1 100 ? 3.757 -13.153 -16.687 1.00 97.69 100 ARG A C 1
ATOM 766 O O . ARG A 1 100 ? 4.937 -13.421 -16.882 1.00 97.69 100 ARG A O 1
ATOM 773 N N . ILE A 1 101 ? 2.823 -14.081 -16.493 1.00 97.50 101 ILE A N 1
ATOM 774 C CA . ILE A 1 101 ? 3.029 -15.529 -16.642 1.00 97.50 101 ILE A CA 1
ATOM 775 C C . ILE A 1 101 ? 2.078 -16.002 -17.737 1.00 97.50 101 ILE A C 1
ATOM 777 O O . ILE A 1 101 ? 0.889 -15.702 -17.675 1.00 97.50 101 ILE A O 1
ATOM 781 N N . ALA A 1 102 ? 2.598 -16.701 -18.750 1.00 97.00 102 ALA A N 1
ATOM 782 C CA . ALA A 1 102 ? 1.806 -17.220 -19.872 1.00 97.00 102 ALA A CA 1
ATOM 783 C C . ALA A 1 102 ? 0.867 -16.167 -20.509 1.00 97.00 102 ALA A C 1
ATOM 785 O O . ALA A 1 102 ? -0.292 -16.444 -20.794 1.00 97.00 102 ALA A O 1
ATOM 786 N N . ASN A 1 103 ? 1.367 -14.939 -20.716 1.00 94.56 103 ASN A N 1
ATOM 787 C CA . ASN A 1 103 ? 0.612 -13.803 -21.267 1.00 94.56 103 ASN A CA 1
ATOM 788 C C . ASN A 1 103 ? -0.536 -13.275 -20.371 1.00 94.56 103 ASN A C 1
ATOM 790 O O . ASN A 1 103 ? -1.276 -12.386 -20.788 1.00 94.56 103 ASN A O 1
ATOM 794 N N . THR A 1 104 ? -0.639 -13.715 -19.118 1.00 95.00 104 THR A N 1
ATOM 795 C CA . THR A 1 104 ? -1.558 -13.149 -18.119 1.00 95.00 104 THR A CA 1
ATOM 796 C C . THR A 1 104 ? -0.791 -12.283 -17.134 1.00 95.00 104 THR A C 1
ATOM 798 O O . THR A 1 104 ? 0.223 -12.702 -16.575 1.00 95.00 104 THR A O 1
ATOM 801 N N . GLU A 1 105 ? -1.275 -11.064 -16.923 1.00 95.56 105 GLU A N 1
ATOM 802 C CA . GLU A 1 105 ? -0.677 -10.111 -15.995 1.00 95.56 105 GLU A CA 1
ATOM 803 C C . GLU A 1 105 ? -0.903 -10.512 -14.540 1.00 95.56 105 GLU A C 1
ATOM 805 O O . GLU A 1 105 ? -2.035 -10.704 -14.111 1.00 95.56 105 GLU A O 1
ATOM 810 N N . GLN A 1 106 ? 0.197 -10.647 -13.802 1.00 96.81 106 GLN A N 1
ATOM 811 C CA . GLN A 1 106 ? 0.202 -10.982 -12.380 1.00 96.81 106 GLN A CA 1
ATOM 812 C C . GLN A 1 106 ? 0.512 -9.753 -11.532 1.00 96.81 106 GLN A C 1
ATOM 814 O O . GLN A 1 106 ? -0.046 -9.595 -10.451 1.00 96.81 106 GLN A O 1
ATOM 819 N N . MET A 1 107 ? 1.394 -8.873 -12.017 1.00 98.12 107 MET A N 1
ATOM 820 C CA . MET A 1 107 ? 1.702 -7.600 -11.369 1.00 98.12 107 MET A CA 1
ATOM 821 C C . MET A 1 107 ? 1.888 -6.504 -12.415 1.00 98.12 107 MET A C 1
ATOM 823 O O . MET A 1 107 ? 2.258 -6.786 -13.555 1.00 98.12 107 MET A O 1
ATOM 827 N N . THR A 1 108 ? 1.673 -5.252 -12.024 1.00 97.94 108 THR A N 1
ATOM 828 C CA . THR A 1 108 ? 1.754 -4.093 -12.920 1.00 97.94 108 THR A CA 1
ATOM 829 C C . THR A 1 108 ? 2.321 -2.888 -12.187 1.00 97.94 108 THR A C 1
ATOM 831 O O . THR A 1 108 ? 1.797 -2.516 -11.148 1.00 97.94 108 THR A O 1
ATOM 834 N N . MET A 1 109 ? 3.311 -2.206 -12.755 1.00 98.25 109 MET A N 1
ATOM 835 C CA . MET A 1 109 ? 3.612 -0.816 -12.405 1.00 98.25 109 MET A CA 1
ATOM 836 C C . MET A 1 109 ? 2.939 0.087 -13.438 1.00 98.25 109 MET A C 1
ATOM 838 O O . MET A 1 109 ? 3.333 0.104 -14.604 1.00 98.25 109 MET A O 1
ATOM 842 N N . SER A 1 110 ? 1.884 0.788 -13.034 1.00 97.62 110 SER A N 1
ATOM 843 C CA . SER A 1 110 ? 1.130 1.688 -13.914 1.00 97.62 110 SER A CA 1
ATOM 844 C C . SER A 1 110 ? 1.933 2.936 -14.291 1.00 97.62 110 SER A C 1
ATOM 846 O O . SER A 1 110 ? 2.856 3.335 -13.582 1.00 97.62 110 SER A O 1
ATOM 848 N N . ALA A 1 111 ? 1.506 3.622 -15.353 1.00 96.62 111 ALA A N 1
ATOM 849 C CA . ALA A 1 111 ? 2.094 4.894 -15.777 1.00 96.62 111 ALA A CA 1
ATOM 850 C C . ALA A 1 111 ? 2.002 6.009 -14.710 1.00 96.62 111 ALA A C 1
ATOM 852 O O . ALA A 1 111 ? 2.790 6.949 -14.731 1.00 96.62 111 ALA A O 1
ATOM 853 N N . ALA A 1 112 ? 1.060 5.905 -13.762 1.00 96.56 112 ALA A N 1
ATOM 854 C CA . ALA A 1 112 ? 0.916 6.832 -12.633 1.00 96.56 112 ALA A CA 1
ATOM 855 C C . ALA A 1 112 ? 1.855 6.508 -11.449 1.00 96.56 112 ALA A C 1
ATOM 857 O O . ALA A 1 112 ? 1.810 7.168 -10.405 1.00 96.56 112 ALA A O 1
ATOM 858 N N . GLY A 1 113 ? 2.680 5.466 -11.577 1.00 97.00 113 GLY A N 1
ATOM 859 C CA . GLY A 1 113 ? 3.596 5.018 -10.536 1.00 97.00 113 GLY A CA 1
ATOM 860 C C . GLY A 1 113 ? 2.927 4.239 -9.400 1.00 97.00 113 GLY A C 1
ATOM 861 O O . GLY A 1 113 ? 3.422 4.255 -8.275 1.00 97.00 113 GLY A O 1
ATOM 862 N N . ASN A 1 114 ? 1.782 3.610 -9.670 1.00 98.19 114 ASN A N 1
ATOM 863 C CA . ASN A 1 114 ? 1.102 2.707 -8.739 1.00 98.19 114 ASN A CA 1
ATOM 864 C C . ASN A 1 114 ? 1.429 1.248 -9.074 1.00 98.19 114 ASN A C 1
ATOM 866 O O . ASN A 1 114 ? 1.340 0.873 -10.249 1.00 98.19 114 ASN A 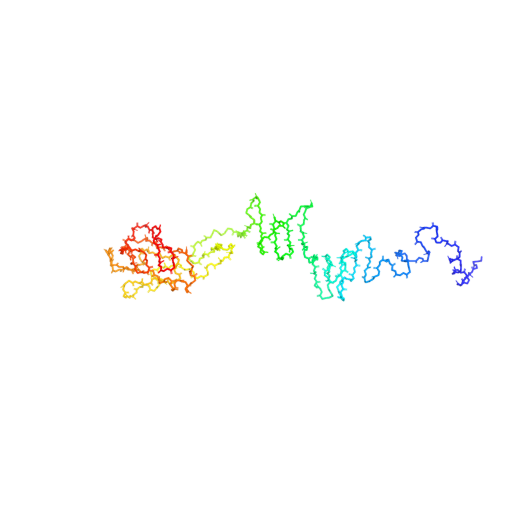O 1
ATOM 870 N N . PHE A 1 115 ? 1.731 0.437 -8.060 1.00 98.31 115 PHE A N 1
ATOM 871 C CA . PHE A 1 115 ? 2.023 -0.987 -8.199 1.00 98.31 115 PHE A CA 1
ATOM 872 C C . PHE A 1 115 ? 0.786 -1.838 -7.880 1.00 98.31 115 PHE A C 1
ATOM 874 O O . PHE A 1 115 ? 0.172 -1.699 -6.826 1.00 98.31 115 PHE A O 1
ATOM 881 N N . GLY A 1 116 ? 0.409 -2.717 -8.799 1.00 97.69 116 GLY A N 1
ATOM 882 C CA . GLY A 1 116 ? -0.718 -3.632 -8.690 1.00 97.69 116 GLY A CA 1
ATOM 883 C C . GLY A 1 116 ? -0.248 -5.080 -8.630 1.00 97.69 116 GLY A C 1
ATOM 884 O O . GLY A 1 116 ? 0.633 -5.461 -9.396 1.00 97.69 116 GLY A O 1
ATOM 885 N N . ILE A 1 117 ? -0.852 -5.899 -7.775 1.00 96.88 117 ILE A N 1
ATOM 886 C CA . ILE A 1 117 ? -0.714 -7.363 -7.767 1.00 96.88 117 ILE A CA 1
ATOM 887 C C . ILE A 1 117 ? -2.117 -7.944 -7.970 1.00 96.88 117 ILE A C 1
ATOM 889 O O . ILE A 1 117 ? -3.044 -7.590 -7.248 1.00 96.88 117 ILE A O 1
ATOM 893 N N . GLY A 1 118 ? -2.298 -8.779 -8.993 1.00 95.19 118 GLY A N 1
ATOM 894 C CA . GLY A 1 118 ? -3.605 -9.308 -9.402 1.00 95.19 118 GLY A CA 1
ATOM 895 C C . GLY A 1 118 ? -4.562 -8.269 -10.010 1.00 95.19 118 GLY A C 1
ATOM 896 O O . GLY A 1 118 ? -5.733 -8.559 -10.232 1.00 95.19 118 GLY A O 1
ATOM 897 N N . THR A 1 119 ? -4.076 -7.060 -10.307 1.00 95.25 119 THR A N 1
ATOM 898 C CA . THR A 1 119 ? -4.814 -5.994 -11.003 1.00 95.25 119 THR A CA 1
ATOM 899 C C . THR A 1 119 ? -3.927 -5.333 -12.057 1.00 95.25 119 THR A C 1
ATOM 901 O O . THR A 1 119 ? -2.720 -5.161 -11.860 1.00 95.25 119 THR A O 1
ATOM 904 N N . THR A 1 120 ? -4.521 -4.949 -13.188 1.00 95.62 120 THR A N 1
ATOM 905 C CA . THR A 1 120 ? -3.839 -4.201 -14.258 1.00 95.62 120 THR A CA 1
ATOM 906 C C . THR A 1 120 ? -4.008 -2.688 -14.117 1.00 95.62 120 THR A C 1
ATOM 908 O O . THR A 1 120 ? -3.281 -1.934 -14.759 1.00 95.62 120 THR A O 1
ATOM 911 N N . ASN A 1 121 ? -4.955 -2.237 -13.284 1.00 95.56 121 ASN A N 1
ATOM 912 C CA . ASN A 1 121 ? -5.358 -0.834 -13.151 1.00 95.56 121 ASN A CA 1
ATOM 913 C C . ASN A 1 121 ? -5.380 -0.390 -11.673 1.00 95.56 121 ASN A C 1
ATOM 915 O O . ASN A 1 121 ? -6.453 -0.087 -11.150 1.00 95.56 121 ASN A O 1
ATOM 919 N N . PRO A 1 122 ? -4.224 -0.358 -10.981 1.00 97.31 122 PRO A N 1
ATOM 920 C CA . PRO A 1 122 ? -4.168 0.017 -9.572 1.00 97.31 122 PRO A CA 1
ATOM 921 C C . PRO A 1 122 ? -4.546 1.494 -9.343 1.00 97.31 122 PRO A C 1
ATOM 923 O O . PRO A 1 122 ? -3.956 2.406 -9.933 1.00 97.31 122 PRO A O 1
ATOM 926 N N . ASN A 1 123 ? -5.494 1.745 -8.437 1.00 96.00 123 ASN A N 1
ATOM 927 C CA . ASN A 1 123 ? -5.997 3.078 -8.075 1.00 96.00 123 ASN A CA 1
ATOM 928 C C . ASN A 1 123 ? -5.400 3.636 -6.764 1.00 96.00 123 ASN A C 1
ATOM 930 O O . ASN A 1 123 ? -5.752 4.741 -6.339 1.00 96.00 123 ASN A O 1
ATOM 934 N N . ARG A 1 124 ? -4.496 2.886 -6.125 1.00 95.31 124 ARG A N 1
ATOM 935 C CA . ARG A 1 124 ? -3.673 3.283 -4.968 1.00 95.31 124 ARG A CA 1
ATOM 936 C C . ARG A 1 124 ? -2.211 2.945 -5.232 1.00 95.31 124 ARG A C 1
ATOM 938 O O . ARG A 1 124 ? -1.916 2.157 -6.121 1.00 95.31 124 ARG A O 1
ATOM 945 N N . LYS A 1 125 ? -1.296 3.518 -4.441 1.00 95.31 125 LYS A N 1
ATOM 946 C CA . LYS A 1 125 ? 0.155 3.305 -4.594 1.00 95.31 125 LYS A CA 1
ATOM 947 C C . LYS A 1 125 ? 0.550 1.828 -4.594 1.00 95.31 125 LYS A C 1
ATOM 949 O O . LYS A 1 125 ? 1.405 1.442 -5.385 1.00 95.31 125 LYS A O 1
ATOM 954 N N . LEU A 1 126 ? -0.115 1.032 -3.762 1.00 95.69 126 LEU A N 1
ATOM 955 C CA . LEU A 1 126 ? -0.099 -0.422 -3.802 1.00 95.69 126 LEU A CA 1
ATOM 956 C C . LEU A 1 126 ? -1.549 -0.914 -3.793 1.00 95.69 126 LEU A C 1
ATOM 958 O O . LEU A 1 126 ? -2.300 -0.579 -2.881 1.00 95.69 126 LEU A O 1
ATOM 962 N N . GLU A 1 127 ? -1.942 -1.703 -4.788 1.00 94.06 127 GLU A N 1
ATOM 963 C CA 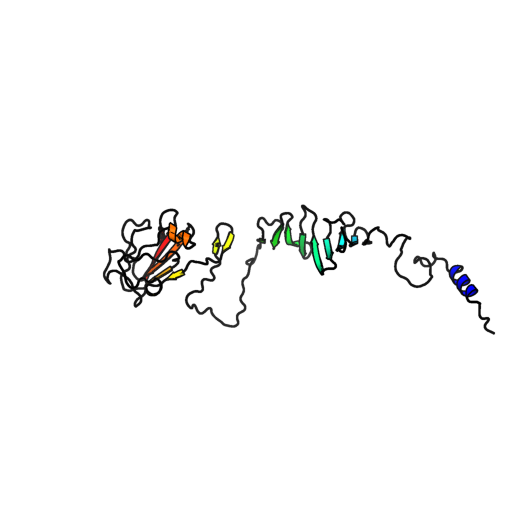. GLU A 1 127 ? -3.238 -2.385 -4.818 1.00 94.06 127 GLU A CA 1
ATOM 964 C C . GLU A 1 127 ? -3.013 -3.881 -5.020 1.00 94.06 127 GLU A C 1
ATOM 966 O O . GLU A 1 127 ? -2.339 -4.295 -5.961 1.00 94.06 127 GLU A O 1
ATOM 971 N N . ILE A 1 128 ? -3.577 -4.704 -4.138 1.00 94.06 128 ILE A N 1
ATOM 972 C CA . ILE A 1 128 ? -3.516 -6.160 -4.261 1.00 94.06 128 ILE A CA 1
ATOM 973 C C . ILE A 1 128 ? -4.947 -6.666 -4.382 1.00 94.06 128 ILE A C 1
ATOM 975 O O . ILE A 1 128 ? -5.715 -6.602 -3.423 1.00 94.06 128 ILE A O 1
ATOM 979 N N . ASN A 1 129 ? -5.302 -7.149 -5.569 1.00 91.44 129 ASN A N 1
ATOM 980 C CA . ASN A 1 129 ? -6.618 -7.685 -5.877 1.00 91.44 129 ASN A CA 1
ATOM 981 C C . ASN A 1 129 ? -6.525 -9.209 -6.035 1.00 91.44 129 ASN A C 1
ATOM 983 O O . ASN A 1 129 ? -5.645 -9.723 -6.720 1.00 91.44 129 ASN A O 1
ATOM 987 N N . SER A 1 130 ? -7.419 -9.940 -5.377 1.00 88.88 130 SER A N 1
ATOM 988 C CA . SER A 1 130 ? -7.514 -11.397 -5.448 1.00 88.88 130 SER A CA 1
ATOM 989 C C . SER A 1 130 ? -8.986 -11.782 -5.431 1.00 88.88 130 SER A C 1
ATOM 991 O O . SER A 1 130 ? -9.734 -11.335 -4.565 1.00 88.88 130 SER A O 1
ATOM 993 N N . SER A 1 131 ? -9.398 -12.642 -6.361 1.00 81.69 131 SER A N 1
ATOM 994 C CA . SER A 1 131 ? -10.735 -13.248 -6.366 1.00 81.69 131 SER A CA 1
ATOM 995 C C . SER A 1 131 ? -10.818 -14.526 -5.519 1.00 81.69 131 SER A C 1
ATOM 997 O O . SER A 1 131 ? -11.860 -15.176 -5.499 1.00 81.69 131 SER A O 1
ATOM 999 N N . GLY A 1 132 ? -9.711 -14.936 -4.888 1.00 80.69 132 GLY A N 1
ATOM 1000 C CA . GLY A 1 132 ? -9.585 -16.182 -4.132 1.00 80.69 132 GLY A CA 1
ATOM 1001 C C . GLY A 1 132 ? -9.214 -15.945 -2.669 1.00 80.69 132 GLY A C 1
ATOM 1002 O O . GLY A 1 132 ? -9.901 -15.232 -1.945 1.00 80.69 132 GLY A O 1
ATOM 1003 N N . ALA A 1 133 ? -8.125 -16.576 -2.221 1.00 74.38 133 ALA A N 1
ATOM 1004 C CA . ALA A 1 133 ? -7.623 -16.424 -0.857 1.00 74.38 133 ALA A CA 1
ATOM 1005 C C . ALA A 1 133 ? -7.200 -14.977 -0.549 1.00 74.38 133 ALA A C 1
ATOM 1007 O O . ALA A 1 133 ? -6.922 -14.187 -1.460 1.00 74.38 133 ALA A O 1
ATOM 1008 N N . SER A 1 134 ? -7.108 -14.667 0.750 1.00 76.69 134 SER A N 1
ATOM 1009 C CA . SER A 1 134 ? -6.682 -13.360 1.244 1.00 76.69 134 SER A CA 1
ATOM 1010 C C . SER A 1 134 ? -5.380 -12.910 0.560 1.00 76.69 134 SER A C 1
ATOM 1012 O O . SER A 1 134 ? -4.382 -13.631 0.640 1.00 76.69 134 SER A O 1
ATOM 1014 N N . PRO A 1 135 ? -5.368 -11.732 -0.090 1.00 79.12 135 PRO A N 1
ATOM 1015 C CA . PRO A 1 135 ? -4.250 -11.280 -0.921 1.00 79.12 135 PRO A CA 1
ATOM 1016 C C . PRO A 1 135 ? -2.950 -11.042 -0.142 1.00 79.12 135 PRO A C 1
ATOM 1018 O O . PRO A 1 135 ? -1.861 -11.124 -0.703 1.00 79.12 135 PRO A O 1
ATOM 1021 N N . ILE A 1 136 ? -3.057 -10.752 1.156 1.00 84.69 136 ILE A N 1
ATOM 1022 C CA . ILE A 1 136 ? -1.926 -10.537 2.056 1.00 84.69 136 ILE A CA 1
ATOM 1023 C C . ILE A 1 136 ? -2.023 -11.568 3.176 1.00 84.69 136 ILE A C 1
ATOM 1025 O O . ILE A 1 136 ? -3.021 -11.625 3.896 1.00 84.69 136 ILE A O 1
ATOM 1029 N N . ARG A 1 137 ? -0.969 -12.368 3.348 1.00 73.25 137 ARG A N 1
ATOM 1030 C CA . ARG A 1 137 ? -0.837 -13.314 4.459 1.00 73.25 137 ARG A CA 1
ATOM 1031 C C . ARG A 1 137 ? 0.362 -12.933 5.316 1.00 73.25 137 ARG A C 1
ATOM 1033 O O . ARG A 1 137 ? 1.498 -13.012 4.864 1.00 73.25 137 ARG A O 1
ATOM 1040 N N . LEU A 1 138 ? 0.107 -12.595 6.576 1.00 69.25 138 LEU A N 1
ATOM 1041 C CA . LEU A 1 138 ? 1.138 -12.452 7.601 1.00 69.25 138 LEU A CA 1
ATOM 1042 C C . LEU A 1 138 ? 1.230 -13.776 8.369 1.00 69.25 138 LEU A C 1
ATOM 1044 O O . LEU A 1 138 ? 0.492 -14.001 9.323 1.00 69.25 138 LEU A O 1
ATOM 1048 N N . SER A 1 139 ? 2.078 -14.701 7.918 1.00 59.19 139 SER A N 1
ATOM 1049 C CA . SER A 1 139 ? 2.316 -15.961 8.633 1.00 59.19 139 SER A CA 1
ATOM 1050 C C . SER A 1 139 ? 3.625 -15.896 9.404 1.00 59.19 139 SER A C 1
ATOM 1052 O O . SER A 1 139 ? 4.696 -15.846 8.803 1.00 59.19 139 SER A O 1
ATOM 1054 N N . GLN A 1 140 ? 3.553 -15.959 10.730 1.00 44.88 140 GLN A N 1
ATOM 1055 C CA . GLN A 1 140 ? 4.724 -16.232 11.550 1.00 44.88 140 GLN A CA 1
ATOM 1056 C C . GLN A 1 140 ? 4.879 -17.752 11.651 1.00 44.88 140 GLN A C 1
ATOM 1058 O O . GLN A 1 140 ? 4.101 -18.411 12.336 1.00 44.88 140 GLN A O 1
ATOM 1063 N N . GLN A 1 141 ? 5.858 -18.339 10.961 1.00 44.81 141 GLN A N 1
ATOM 1064 C CA . GLN A 1 141 ? 6.235 -19.726 11.231 1.00 44.81 141 GLN A CA 1
ATOM 1065 C C . GLN A 1 141 ? 6.992 -19.753 12.566 1.00 44.81 141 GLN A C 1
ATOM 1067 O O . GLN A 1 141 ? 8.213 -19.637 12.601 1.00 44.81 141 GLN A O 1
ATOM 1072 N N . ARG A 1 142 ? 6.269 -19.854 13.685 1.00 43.41 142 ARG A N 1
ATOM 1073 C CA . ARG A 1 142 ? 6.856 -20.219 14.980 1.00 43.41 142 ARG A CA 1
ATOM 1074 C C . ARG A 1 142 ? 6.563 -21.688 15.231 1.00 43.41 142 ARG A C 1
ATOM 1076 O O . ARG A 1 142 ? 5.403 -22.086 15.267 1.00 43.41 142 ARG A O 1
ATOM 1083 N N . ALA A 1 143 ? 7.607 -22.493 15.414 1.00 46.00 143 ALA A N 1
ATOM 1084 C CA . ALA A 1 143 ? 7.456 -23.769 16.098 1.00 46.00 143 ALA A CA 1
ATOM 1085 C C . ALA A 1 143 ? 6.764 -23.502 17.447 1.00 46.00 143 ALA A C 1
ATOM 1087 O O . ALA A 1 143 ? 7.255 -22.675 18.209 1.00 46.00 143 ALA A O 1
ATOM 1088 N N . ASN A 1 144 ? 5.611 -24.137 17.687 1.00 46.88 144 ASN A N 1
ATOM 1089 C CA . ASN A 1 144 ? 4.931 -24.271 18.982 1.00 46.88 144 ASN A CA 1
ATOM 1090 C C . ASN A 1 144 ? 5.224 -23.175 20.028 1.00 46.88 144 ASN A C 1
ATOM 1092 O O . ASN A 1 144 ? 5.799 -23.441 21.080 1.00 46.88 144 ASN A O 1
ATOM 1096 N N . GLN A 1 145 ? 4.760 -21.953 19.784 1.00 39.62 145 GLN A N 1
ATOM 1097 C CA . GLN A 1 145 ? 4.418 -21.046 20.875 1.00 39.62 145 GLN A CA 1
ATOM 1098 C C . GLN A 1 145 ? 3.034 -20.484 20.596 1.00 39.62 145 GLN A C 1
ATOM 1100 O O . GLN A 1 145 ? 2.862 -19.577 19.783 1.00 39.62 145 GLN A O 1
ATOM 1105 N N . SER A 1 146 ? 2.047 -21.087 21.263 1.00 43.31 146 SER A N 1
ATOM 1106 C CA . SER A 1 146 ? 0.753 -20.459 21.505 1.00 43.31 146 SER A CA 1
ATOM 1107 C C . SER A 1 146 ? 1.021 -19.045 22.033 1.00 43.31 146 SER A C 1
ATOM 1109 O O . SER A 1 146 ? 1.870 -18.918 22.921 1.00 43.31 146 SER A O 1
ATOM 1111 N N . PRO A 1 147 ? 0.388 -17.990 21.496 1.00 43.66 147 PRO A N 1
ATOM 1112 C CA . PRO A 1 147 ? 0.538 -16.653 22.041 1.00 43.66 147 PRO A CA 1
ATOM 1113 C C . PRO A 1 147 ? 0.020 -16.675 23.479 1.00 43.66 147 PRO A C 1
ATOM 1115 O O . PRO A 1 147 ? -1.181 -16.631 23.731 1.00 43.66 147 PRO A O 1
ATOM 1118 N N . THR A 1 148 ? 0.931 -16.806 24.440 1.00 44.06 148 THR A N 1
ATOM 1119 C CA . THR A 1 148 ? 0.631 -16.592 25.848 1.00 44.06 148 THR A CA 1
ATOM 1120 C C . THR A 1 148 ? 0.357 -15.107 25.993 1.00 44.06 148 THR A C 1
ATOM 1122 O O . THR A 1 148 ? 1.272 -14.292 25.880 1.00 44.06 148 THR A O 1
ATOM 1125 N N . LEU A 1 149 ? -0.921 -14.773 26.158 1.00 52.50 149 LEU A N 1
ATOM 1126 C CA . LEU A 1 149 ? -1.414 -13.430 26.430 1.00 52.50 149 LEU A CA 1
ATOM 1127 C C . LEU A 1 149 ? -0.822 -12.954 27.765 1.00 52.50 149 LEU A C 1
ATOM 1129 O O . LEU A 1 149 ? -1.358 -13.229 28.833 1.00 52.50 149 LEU A O 1
ATOM 1133 N N . GLY A 1 150 ? 0.332 -12.298 27.685 1.00 42.53 150 GLY A N 1
ATOM 1134 C CA . GLY A 1 150 ? 0.909 -11.477 28.737 1.00 42.53 150 GLY A CA 1
ATOM 1135 C C . GLY A 1 150 ? 0.727 -10.018 28.338 1.00 42.53 150 GLY A C 1
ATOM 1136 O O . GLY A 1 150 ? 1.077 -9.643 27.223 1.00 42.53 150 GLY A O 1
ATOM 1137 N N . ASN A 1 151 ? 0.102 -9.258 29.229 1.00 53.94 151 ASN A N 1
ATOM 1138 C CA . ASN A 1 151 ? -0.318 -7.860 29.121 1.00 53.94 151 ASN A CA 1
ATOM 1139 C C . ASN A 1 151 ? 0.619 -6.965 28.264 1.00 53.94 151 ASN A C 1
ATOM 1141 O O . ASN A 1 151 ? 1.833 -7.001 28.444 1.00 53.94 151 ASN A O 1
ATOM 1145 N N . ASP A 1 152 ? 0.018 -6.148 27.383 1.00 55.88 152 ASP A N 1
ATOM 1146 C CA . ASP A 1 152 ? 0.614 -5.170 26.437 1.00 55.88 152 ASP A CA 1
ATOM 1147 C C . ASP A 1 152 ? 1.119 -5.670 25.055 1.00 55.88 152 ASP A C 1
ATOM 1149 O O . ASP A 1 152 ? 2.146 -5.216 24.553 1.00 55.88 152 ASP A O 1
ATOM 1153 N N . ALA A 1 153 ? 0.356 -6.516 24.346 1.00 41.62 153 ALA A N 1
ATOM 1154 C CA . ALA A 1 153 ? 0.642 -6.854 22.938 1.00 41.62 153 ALA A CA 1
ATOM 1155 C C . ALA A 1 153 ? -0.579 -6.733 22.005 1.00 41.62 153 ALA A C 1
ATOM 1157 O O . ALA A 1 153 ? -1.005 -7.699 21.369 1.00 41.62 153 ALA A O 1
ATOM 1158 N N . HIS A 1 154 ? -1.132 -5.527 21.860 1.00 50.91 154 HIS A N 1
ATOM 1159 C CA . HIS A 1 154 ? -2.032 -5.234 20.743 1.00 50.91 154 HIS A CA 1
ATOM 1160 C C . HIS A 1 154 ? -1.225 -5.105 19.439 1.00 50.91 154 HIS A C 1
ATOM 1162 O O . HIS A 1 154 ? -0.893 -4.008 19.001 1.00 50.91 154 HIS A O 1
ATOM 1168 N N . HIS A 1 155 ? -0.955 -6.223 18.758 1.00 60.66 155 HIS A N 1
ATOM 1169 C CA . HIS A 1 155 ? -0.675 -6.218 17.313 1.00 60.66 155 HIS A CA 1
ATOM 1170 C C . HIS A 1 155 ? -1.990 -6.030 16.539 1.00 60.66 155 HIS A C 1
ATOM 1172 O O . HIS A 1 155 ? -2.395 -6.879 15.748 1.00 60.66 155 HIS A O 1
ATOM 1178 N N . VAL A 1 156 ? -2.704 -4.935 16.800 1.00 58.12 156 VAL A N 1
ATOM 1179 C CA . VAL A 1 156 ? -3.884 -4.579 16.012 1.00 58.12 156 VAL A CA 1
ATOM 1180 C C . VAL A 1 156 ? -3.392 -3.714 14.857 1.00 58.12 156 VAL A C 1
ATOM 1182 O O . VAL A 1 156 ? -3.146 -2.520 15.025 1.00 58.12 156 VAL A O 1
ATOM 1185 N N . LEU A 1 157 ? -3.214 -4.323 13.680 1.00 64.31 157 LEU A N 1
ATOM 1186 C CA . LEU A 1 157 ? -3.275 -3.566 12.431 1.00 64.31 157 LEU A CA 1
ATOM 1187 C C . LEU A 1 157 ? -4.693 -2.992 12.349 1.00 64.31 157 LEU A C 1
ATOM 1189 O O . LEU A 1 157 ? -5.642 -3.734 12.097 1.00 64.31 157 LEU A O 1
ATOM 1193 N N . VAL A 1 158 ? -4.848 -1.693 12.590 1.00 54.16 158 VAL A N 1
ATOM 1194 C CA . VAL A 1 158 ? -6.110 -1.002 12.317 1.00 54.16 158 VAL A CA 1
ATOM 1195 C C . VAL A 1 158 ? -6.018 -0.460 10.897 1.00 54.16 158 VAL A C 1
ATOM 1197 O O . VAL A 1 158 ? -5.049 0.219 10.562 1.00 54.16 158 VAL A O 1
ATOM 1200 N N . VAL A 1 159 ? -7.005 -0.774 10.061 1.00 58.59 159 VAL A N 1
ATOM 1201 C CA . VAL A 1 159 ? -7.189 -0.114 8.765 1.00 58.59 159 VAL A CA 1
ATOM 1202 C C . VAL A 1 159 ? -7.997 1.152 9.025 1.00 58.59 159 VAL A C 1
ATOM 1204 O O . VAL A 1 159 ? -9.079 1.071 9.608 1.00 58.59 159 VAL A O 1
ATOM 1207 N N . ASP A 1 160 ? -7.463 2.318 8.672 1.00 49.88 160 ASP A N 1
ATOM 1208 C CA . ASP A 1 160 ? -8.202 3.571 8.822 1.00 49.88 160 ASP A CA 1
ATOM 1209 C C . ASP A 1 160 ? -9.259 3.759 7.718 1.00 49.88 160 ASP A C 1
ATOM 1211 O O . ASP A 1 160 ? -9.366 2.973 6.777 1.00 49.88 160 ASP A O 1
ATOM 1215 N N . ASN A 1 161 ? -10.051 4.830 7.810 1.00 43.62 161 ASN A N 1
ATOM 1216 C CA . ASN A 1 161 ? -11.095 5.128 6.820 1.00 43.62 161 ASN A CA 1
ATOM 1217 C C . ASN A 1 161 ? -10.546 5.451 5.413 1.00 43.62 161 ASN A C 1
ATOM 1219 O O . ASN A 1 161 ? -11.332 5.550 4.471 1.00 43.62 161 ASN A O 1
ATOM 1223 N N . ALA A 1 162 ? -9.230 5.640 5.261 1.00 44.66 162 ALA A N 1
ATOM 1224 C CA . ALA A 1 162 ? -8.559 5.809 3.974 1.00 44.66 162 ALA A CA 1
ATOM 1225 C C . ALA A 1 162 ? -8.021 4.480 3.406 1.00 44.66 162 ALA A C 1
ATOM 1227 O O . ALA A 1 162 ? -7.618 4.440 2.241 1.00 44.66 162 ALA A O 1
ATOM 1228 N N . GLY A 1 163 ? -8.082 3.393 4.183 1.00 49.31 163 GLY A N 1
ATOM 1229 C CA . GLY A 1 163 ? -7.576 2.074 3.810 1.00 49.31 163 GLY A CA 1
ATOM 1230 C C . GLY A 1 163 ? -6.123 1.829 4.222 1.00 49.31 163 GLY A C 1
ATOM 1231 O O . GLY A 1 163 ? -5.563 0.799 3.843 1.00 49.31 163 GLY A O 1
ATOM 1232 N N . ASP A 1 164 ? -5.514 2.732 4.993 1.00 50.41 164 ASP A N 1
ATOM 1233 C CA . ASP A 1 164 ? -4.120 2.612 5.411 1.00 50.41 164 ASP A CA 1
ATOM 1234 C C . ASP A 1 164 ? -3.997 1.778 6.687 1.00 50.41 164 ASP A C 1
ATOM 1236 O O . ASP A 1 164 ? -4.748 1.940 7.651 1.00 50.41 164 ASP A O 1
ATOM 1240 N N . VAL A 1 165 ? -2.992 0.903 6.719 1.00 67.31 165 VAL A N 1
ATOM 1241 C CA . VAL A 1 165 ? -2.621 0.156 7.920 1.00 67.31 165 VAL A CA 1
ATOM 1242 C C . VAL A 1 165 ? -1.886 1.082 8.885 1.00 67.31 165 VAL A C 1
ATOM 1244 O O . VAL A 1 165 ? -0.772 1.528 8.608 1.00 67.31 165 VAL A O 1
ATOM 1247 N N . LYS A 1 166 ? -2.472 1.310 10.060 1.00 52.56 166 LYS A N 1
ATOM 1248 C CA . LYS A 1 166 ? -1.848 2.042 11.164 1.00 52.56 166 LYS A CA 1
ATOM 1249 C C . LYS A 1 166 ? -1.666 1.123 12.365 1.00 52.56 166 LYS A C 1
ATOM 1251 O O . LYS A 1 166 ? -2.583 0.424 12.791 1.00 52.56 166 LYS A O 1
ATOM 1256 N N . THR A 1 167 ? -0.480 1.162 12.964 1.00 52.19 167 THR A N 1
ATOM 1257 C CA . THR A 1 167 ? -0.297 0.716 14.346 1.00 52.19 167 THR A CA 1
ATOM 1258 C C . THR A 1 167 ? -0.876 1.814 15.232 1.00 52.19 167 THR A C 1
ATOM 1260 O O . THR A 1 167 ? -0.350 2.929 15.242 1.00 52.19 167 THR A O 1
ATOM 1263 N N . LYS A 1 168 ? -1.980 1.560 15.937 1.00 54.16 168 LYS A N 1
ATOM 1264 C CA . LYS A 1 168 ? -2.531 2.527 16.897 1.00 54.16 168 LYS A CA 1
ATOM 1265 C C . LYS A 1 168 ? -1.560 2.638 18.082 1.00 54.16 168 LYS A C 1
ATOM 1267 O O . LYS A 1 168 ? -1.670 1.905 19.051 1.00 54.16 168 LYS A O 1
ATOM 1272 N N . LEU A 1 169 ? -0.557 3.507 17.960 1.00 51.22 169 LEU A N 1
ATOM 1273 C CA . LEU A 1 169 ? 0.646 3.530 18.809 1.00 51.22 169 LEU A CA 1
ATOM 1274 C C . LEU A 1 1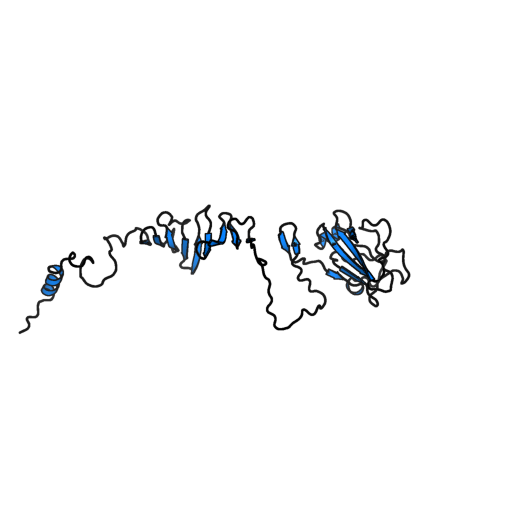69 ? 0.460 4.147 20.204 1.00 51.22 169 LEU A C 1
ATOM 1276 O O . LEU A 1 169 ? 1.416 4.156 20.970 1.00 51.22 169 LEU A O 1
ATOM 1280 N N . ALA A 1 170 ? -0.717 4.669 20.554 1.00 56.59 170 ALA A N 1
ATOM 1281 C CA . ALA A 1 170 ? -0.879 5.409 21.812 1.00 56.59 170 ALA A CA 1
ATOM 1282 C C . ALA A 1 170 ? -1.925 4.833 22.773 1.00 56.59 170 ALA A C 1
ATOM 1284 O O . ALA A 1 170 ? -1.817 5.049 23.980 1.00 56.59 170 ALA A O 1
ATOM 1285 N N . GLY A 1 171 ? -2.914 4.101 22.260 1.00 64.06 171 GLY A N 1
ATOM 1286 C CA . GLY A 1 171 ? -4.006 3.577 23.068 1.00 64.06 171 GLY A CA 1
ATOM 1287 C C . GLY A 1 171 ? -3.537 2.482 24.031 1.00 64.06 171 GLY A C 1
ATOM 1288 O O . GLY A 1 171 ? -2.846 1.559 23.608 1.00 64.06 171 GLY A O 1
ATOM 1289 N N . ARG A 1 172 ? -3.902 2.577 25.312 1.00 77.75 172 ARG A N 1
ATOM 1290 C CA . ARG A 1 172 ? -3.403 1.691 26.372 1.00 77.75 172 ARG A CA 1
ATOM 1291 C C . ARG A 1 172 ? -4.538 1.161 27.246 1.00 77.75 172 ARG A C 1
ATOM 1293 O O . ARG A 1 172 ? -5.512 1.875 27.507 1.00 77.75 172 ARG A O 1
ATOM 1300 N N . SER A 1 173 ? -4.403 -0.083 27.692 1.00 86.94 173 SER A N 1
ATOM 1301 C CA . SER A 1 173 ? -5.289 -0.677 28.692 1.00 86.94 173 SER A CA 1
ATOM 1302 C C . SER A 1 173 ? -4.787 -0.318 30.088 1.00 86.94 173 SER A C 1
ATOM 1304 O O . SER A 1 173 ? -3.586 -0.327 30.350 1.00 86.94 173 SER A O 1
ATOM 1306 N N . TYR A 1 174 ? -5.703 0.036 30.980 1.00 87.69 174 TYR A N 1
ATOM 1307 C CA . TYR A 1 174 ? -5.399 0.478 32.333 1.00 87.69 174 TYR A CA 1
ATOM 1308 C C . TYR A 1 174 ? -6.183 -0.331 33.361 1.00 87.69 174 TYR A C 1
ATOM 1310 O O . TYR A 1 174 ? -7.314 -0.762 33.129 1.00 87.69 174 TYR A O 1
ATOM 1318 N N . THR A 1 175 ? -5.593 -0.465 34.541 1.00 88.81 175 THR A N 1
ATOM 1319 C CA . THR A 1 175 ? -6.272 -0.899 35.762 1.00 88.81 175 THR A CA 1
ATOM 1320 C C . THR A 1 175 ? -6.151 0.200 36.821 1.00 88.81 175 THR A C 1
ATOM 1322 O O . THR A 1 175 ? -5.291 1.074 36.657 1.00 88.81 175 THR A O 1
ATOM 1325 N N . PRO A 1 176 ? -6.957 0.205 37.902 1.00 85.88 176 PRO A N 1
ATOM 1326 C CA . PRO A 1 176 ? -6.841 1.206 38.966 1.00 85.88 176 PRO A CA 1
ATOM 1327 C C . PRO A 1 176 ? -5.415 1.411 39.512 1.00 85.88 176 PRO A C 1
ATOM 1329 O O . PRO A 1 176 ? -5.020 2.552 39.761 1.00 85.88 176 PRO A O 1
ATOM 1332 N N . ASN A 1 177 ? -4.620 0.344 39.618 1.00 82.88 177 ASN A N 1
ATOM 1333 C CA . ASN A 1 177 ? -3.218 0.400 40.045 1.00 82.88 177 ASN A CA 1
ATOM 1334 C C . ASN A 1 177 ? -2.291 1.119 39.047 1.00 82.88 177 ASN A C 1
ATOM 1336 O O . ASN A 1 177 ? -1.379 1.827 39.470 1.00 82.88 177 ASN A O 1
ATOM 1340 N N . ASP A 1 178 ? -2.542 0.992 37.741 1.00 83.06 178 ASP A N 1
ATOM 1341 C CA . ASP A 1 178 ? -1.621 1.463 36.691 1.00 83.06 178 ASP A CA 1
ATOM 1342 C C . ASP A 1 178 ? -2.032 2.812 36.081 1.00 83.06 178 ASP A C 1
ATOM 1344 O O . ASP A 1 178 ? -1.252 3.451 35.374 1.00 83.06 178 ASP A O 1
ATOM 1348 N N . CYS A 1 179 ? -3.255 3.279 36.350 1.00 77.69 179 CYS A N 1
ATOM 1349 C CA . CYS A 1 179 ? -3.712 4.616 35.955 1.00 77.69 179 CYS A CA 1
ATOM 1350 C C . CYS A 1 179 ? -3.332 5.716 36.955 1.00 77.69 179 CYS A C 1
ATOM 1352 O O . CYS A 1 179 ? -3.639 6.879 36.704 1.00 77.69 179 CYS A O 1
ATOM 1354 N N . GLY A 1 180 ? -2.706 5.377 38.089 1.00 75.75 180 GLY A N 1
ATOM 1355 C CA . GLY A 1 180 ? -2.491 6.322 39.191 1.00 75.75 180 GLY A CA 1
ATOM 1356 C C . GLY A 1 180 ? -3.782 6.681 39.940 1.00 75.75 180 GLY A C 1
ATOM 1357 O O . GLY A 1 180 ? -3.833 7.700 40.624 1.00 75.75 180 GLY A O 1
ATOM 1358 N N . CYS A 1 181 ? -4.827 5.851 39.830 1.00 70.44 181 CYS A N 1
ATOM 1359 C CA . CYS A 1 181 ? -6.148 6.092 40.417 1.00 70.44 181 CYS A CA 1
ATOM 1360 C C . CYS A 1 181 ? -6.248 5.758 41.920 1.00 70.44 181 CYS A C 1
ATOM 1362 O O . CYS A 1 181 ? -7.355 5.652 42.449 1.00 70.44 181 CYS A O 1
ATOM 1364 N N . THR A 1 182 ? -5.132 5.541 42.621 1.00 63.75 182 THR A N 1
ATOM 1365 C CA . THR A 1 182 ? -5.115 4.880 43.939 1.00 63.75 182 THR A CA 1
ATOM 1366 C C . THR A 1 182 ? -5.215 5.825 45.144 1.00 63.75 182 THR A C 1
ATOM 1368 O O . THR A 1 182 ? -5.570 5.365 46.227 1.00 63.75 182 THR A O 1
ATOM 1371 N N . ALA A 1 183 ? -4.993 7.139 44.989 1.00 55.41 183 ALA A N 1
ATOM 1372 C CA . ALA A 1 183 ? -5.175 8.121 46.066 1.00 55.41 183 ALA A CA 1
ATOM 1373 C C . ALA A 1 183 ? -5.476 9.534 45.524 1.00 55.41 183 ALA A C 1
ATOM 1375 O O . ALA A 1 183 ? -4.625 10.150 44.888 1.00 55.41 183 ALA A O 1
ATOM 1376 N N . GLY A 1 184 ? -6.677 10.072 45.780 1.00 61.91 184 GLY A N 1
ATOM 1377 C CA . GLY A 1 184 ? -7.036 11.439 45.379 1.00 61.91 184 GLY A CA 1
ATOM 1378 C C . GLY A 1 184 ? -8.521 11.795 45.511 1.00 61.91 184 GLY A C 1
ATOM 1379 O O . GLY A 1 184 ? -9.356 10.958 45.864 1.00 61.91 184 GLY A O 1
ATOM 1380 N N . SER A 1 185 ? -8.836 13.062 45.220 1.00 68.62 185 SER A N 1
ATOM 1381 C CA . SER A 1 185 ? -10.198 13.605 45.156 1.00 68.62 185 SER A CA 1
ATOM 1382 C C . SER A 1 185 ? -10.972 12.978 43.996 1.00 68.62 185 SER A C 1
ATOM 1384 O O . SER A 1 185 ? -10.517 12.991 42.856 1.00 68.62 185 SER A O 1
ATOM 1386 N N . ARG A 1 186 ? -12.149 12.428 44.286 1.00 82.06 186 ARG A N 1
ATOM 1387 C CA . ARG A 1 186 ? -13.024 11.760 43.314 1.00 82.06 186 ARG A CA 1
ATOM 1388 C C . ARG A 1 186 ? -13.962 12.774 42.643 1.00 82.06 186 ARG A C 1
ATOM 1390 O O . ARG A 1 186 ? -14.312 13.759 43.296 1.00 82.06 186 ARG A O 1
ATOM 1397 N N . PRO A 1 187 ? -14.418 12.539 41.395 1.00 88.50 187 PRO A N 1
ATOM 1398 C CA . PRO A 1 187 ? -14.120 11.397 40.517 1.00 88.50 187 PRO A CA 1
ATOM 1399 C C . PRO A 1 187 ? -12.725 11.461 39.875 1.00 88.50 187 PRO A C 1
ATOM 1401 O O . PRO A 1 187 ? -12.211 12.544 39.604 1.00 88.50 187 PRO A O 1
ATOM 1404 N N . PHE A 1 188 ? -12.135 10.304 39.571 1.00 89.38 188 PHE A N 1
ATOM 1405 C CA . PHE A 1 188 ? -10.849 10.223 38.872 1.00 89.38 188 PHE A CA 1
ATOM 1406 C C . PHE A 1 188 ? -11.015 10.422 37.358 1.00 89.38 188 PHE A C 1
ATOM 1408 O O . PHE A 1 188 ? -11.877 9.798 36.740 1.00 89.38 188 PHE A O 1
ATOM 1415 N N . ILE A 1 189 ? -10.170 11.251 36.739 1.00 91.38 189 ILE A N 1
ATOM 1416 C CA . ILE A 1 189 ? -10.138 11.407 35.276 1.00 91.38 189 ILE A CA 1
ATOM 1417 C C . ILE A 1 189 ? -9.289 10.292 34.676 1.00 91.38 189 ILE A C 1
ATOM 1419 O O . ILE A 1 189 ? -8.076 10.280 34.861 1.00 91.38 189 ILE A O 1
ATOM 1423 N N . LEU A 1 190 ? -9.913 9.385 33.927 1.00 92.31 190 LEU A N 1
ATOM 1424 C CA . LEU A 1 190 ? -9.204 8.286 33.279 1.00 92.31 190 LEU A CA 1
ATOM 1425 C C . LEU A 1 190 ? -8.146 8.795 32.274 1.00 92.31 190 LEU A C 1
ATOM 1427 O O . LEU A 1 190 ? -8.318 9.876 31.696 1.00 92.31 190 LEU A O 1
ATOM 1431 N N . PRO A 1 191 ? -7.057 8.032 32.045 1.00 91.88 191 PRO A N 1
ATOM 1432 C CA . PRO A 1 191 ? -5.971 8.441 31.158 1.00 91.88 191 PRO A CA 1
ATOM 1433 C C . PRO A 1 191 ? -6.457 8.848 29.765 1.00 91.88 191 PRO A C 1
ATOM 1435 O O . PRO A 1 191 ? -7.384 8.266 29.207 1.00 91.88 191 PRO A O 1
ATOM 1438 N N . SER A 1 192 ? -5.822 9.863 29.177 1.00 92.50 192 SER A N 1
ATOM 1439 C CA . SER A 1 192 ? -6.280 10.417 27.892 1.00 92.50 192 SER A CA 1
ATOM 1440 C C . SER A 1 192 ? -6.056 9.483 26.704 1.00 92.50 192 SER A C 1
ATOM 1442 O O . SER A 1 192 ? -6.742 9.602 25.700 1.00 92.50 192 SER A O 1
ATOM 1444 N N . ASN A 1 193 ? -5.136 8.536 26.831 1.00 88.88 193 ASN A N 1
ATOM 1445 C CA . ASN A 1 193 ? -4.850 7.497 25.850 1.00 88.88 193 ASN A CA 1
ATOM 1446 C C . ASN A 1 193 ? -5.544 6.158 26.181 1.00 88.88 193 ASN A C 1
ATOM 1448 O O . ASN A 1 193 ? -5.054 5.098 25.797 1.00 88.88 193 ASN A O 1
ATOM 1452 N N . LEU A 1 194 ? -6.626 6.175 26.962 1.00 90.62 194 LEU A N 1
ATOM 1453 C CA . LEU A 1 194 ? -7.354 4.975 27.367 1.00 90.62 194 LEU A CA 1
ATOM 1454 C C . LEU A 1 194 ? -7.966 4.244 26.163 1.00 90.62 194 LEU A C 1
ATOM 1456 O O . LEU A 1 194 ? -8.703 4.853 25.401 1.00 90.62 194 LEU A O 1
ATOM 1460 N N . LEU A 1 195 ? -7.768 2.929 26.048 1.00 88.38 195 LEU A N 1
ATOM 1461 C CA . LEU A 1 195 ? -8.605 2.048 25.211 1.00 88.38 195 LEU A CA 1
ATOM 1462 C C . LEU A 1 195 ? -9.540 1.188 26.047 1.00 88.38 195 LEU A C 1
ATOM 1464 O O . LEU A 1 195 ? -10.707 1.009 25.711 1.00 88.38 195 LEU A O 1
ATOM 1468 N N . GLU A 1 196 ? -9.015 0.658 27.140 1.00 90.50 196 GLU A N 1
ATOM 1469 C CA . GLU A 1 196 ? -9.723 -0.288 27.981 1.00 90.50 196 GLU A CA 1
ATOM 1470 C C . GLU A 1 196 ? -9.400 -0.001 29.440 1.00 90.50 196 GLU A C 1
ATOM 1472 O O . GLU A 1 196 ? -8.238 0.188 29.797 1.00 90.50 196 GLU A O 1
ATOM 1477 N N . PHE A 1 197 ? -10.420 0.045 30.289 1.00 90.56 197 PHE A N 1
ATOM 1478 C CA . PHE A 1 197 ? -10.253 0.156 31.730 1.00 90.56 197 PHE A CA 1
ATOM 1479 C C . PHE A 1 197 ? -10.868 -1.057 32.410 1.00 90.56 197 PHE A C 1
ATOM 1481 O O . PHE A 1 197 ? -12.081 -1.244 32.344 1.00 90.56 197 PHE A O 1
ATOM 1488 N N . THR A 1 198 ? -10.054 -1.863 33.083 1.00 90.62 198 THR A N 1
ATOM 1489 C CA . THR A 1 198 ? -10.525 -3.099 33.715 1.00 90.62 198 THR A CA 1
ATOM 1490 C C . THR A 1 198 ? -10.467 -2.982 35.229 1.00 90.62 198 THR A C 1
ATOM 1492 O O . THR A 1 198 ? -9.404 -2.779 35.816 1.00 90.62 198 THR A O 1
ATOM 1495 N N . LEU A 1 199 ? -11.631 -3.134 35.862 1.00 87.94 199 LEU A N 1
ATOM 1496 C CA . LEU A 1 199 ? -11.791 -3.157 37.312 1.00 87.94 199 LEU A CA 1
ATOM 1497 C C . LEU A 1 199 ? -12.032 -4.586 37.783 1.00 87.94 199 LEU A C 1
ATOM 1499 O O . LEU A 1 199 ? -12.926 -5.259 37.275 1.00 87.94 199 LEU A O 1
ATOM 1503 N N . ALA A 1 200 ? -11.268 -5.029 38.776 1.00 85.62 200 ALA A N 1
ATOM 1504 C CA . ALA A 1 200 ? -11.376 -6.362 39.360 1.00 85.62 200 ALA A CA 1
ATOM 1505 C C . ALA A 1 200 ? -11.211 -6.305 40.884 1.00 85.62 200 ALA A C 1
ATOM 1507 O O . ALA A 1 200 ? -10.695 -5.326 41.434 1.00 85.62 200 ALA A O 1
ATOM 1508 N N . ASP A 1 201 ? -11.643 -7.362 41.568 1.00 81.31 201 ASP A N 1
ATOM 1509 C CA . ASP A 1 201 ? -11.440 -7.486 43.011 1.00 81.31 201 ASP A CA 1
ATOM 1510 C C . ASP A 1 201 ? -9.941 -7.478 43.358 1.00 81.31 201 ASP A C 1
ATOM 1512 O O . ASP A 1 201 ? -9.118 -8.072 42.663 1.00 81.31 201 ASP A O 1
ATOM 1516 N N . GLY A 1 202 ? -9.573 -6.754 44.420 1.00 76.81 202 GLY A N 1
ATOM 1517 C CA . GLY A 1 202 ? -8.173 -6.549 44.822 1.00 76.81 202 GLY A CA 1
ATOM 1518 C C . GLY A 1 202 ? -7.430 -5.436 44.067 1.00 76.81 202 GLY A C 1
ATOM 1519 O O . GLY A 1 202 ? -6.295 -5.126 44.417 1.00 76.81 202 GLY A O 1
ATOM 1520 N N . ASN A 1 203 ? -8.062 -4.798 43.078 1.00 74.19 203 ASN A N 1
ATOM 1521 C CA . ASN A 1 203 ? -7.505 -3.683 42.307 1.00 74.19 203 ASN A CA 1
ATOM 1522 C C . ASN A 1 203 ? -8.600 -2.640 42.048 1.00 74.19 203 ASN A C 1
ATOM 1524 O O . ASN A 1 203 ? -9.011 -2.426 40.909 1.00 74.19 203 ASN A O 1
ATOM 1528 N N . TRP A 1 204 ? -9.153 -2.055 43.113 1.00 69.44 204 TRP A N 1
ATOM 1529 C CA . TRP A 1 204 ? -10.306 -1.159 43.008 1.00 69.44 204 TRP A CA 1
ATOM 1530 C C . TRP A 1 204 ? -10.001 0.265 43.470 1.00 69.44 204 TRP A C 1
ATOM 1532 O O . TRP A 1 204 ? -9.333 0.484 44.480 1.00 69.44 204 TRP A O 1
ATOM 1542 N N . ALA A 1 205 ? -10.594 1.231 42.763 1.00 69.31 205 ALA A N 1
ATOM 1543 C CA . ALA A 1 205 ? -10.659 2.632 43.153 1.00 69.31 205 ALA A CA 1
ATOM 1544 C C . ALA A 1 205 ? -12.093 3.176 42.960 1.00 69.31 205 ALA A C 1
ATOM 1546 O O . ALA A 1 205 ? -12.514 3.437 41.849 1.00 69.31 205 ALA A O 1
ATOM 1547 N N . GLY A 1 206 ? -12.855 3.415 44.030 1.00 73.94 206 GLY A N 1
ATOM 1548 C CA . GLY A 1 206 ? -14.222 3.986 43.979 1.00 73.94 206 GLY A CA 1
ATOM 1549 C C . GLY A 1 206 ? -14.626 4.645 45.315 1.00 73.94 206 GLY A C 1
ATOM 1550 O O . GLY A 1 206 ? -13.928 4.500 46.316 1.00 73.94 206 GLY A O 1
ATOM 1551 N N . ASN A 1 207 ? -15.674 5.469 45.352 1.00 78.50 207 ASN A N 1
ATOM 1552 C CA . ASN A 1 207 ? -16.033 6.270 46.535 1.00 78.50 207 ASN A CA 1
ATOM 1553 C C . ASN A 1 207 ? -16.223 5.400 47.783 1.00 78.50 207 ASN A C 1
ATOM 1555 O O . ASN A 1 207 ? -15.628 5.663 48.825 1.00 78.50 207 ASN A O 1
ATOM 1559 N N . SER A 1 208 ? -17.031 4.350 47.667 1.00 80.94 208 SER A N 1
ATOM 1560 C CA . SER A 1 208 ? -17.222 3.326 48.693 1.00 80.94 208 SER A CA 1
ATOM 1561 C C . SER A 1 208 ? -17.754 2.047 48.045 1.00 80.94 208 SER A C 1
ATOM 1563 O O . SER A 1 208 ? -18.300 2.089 46.943 1.00 80.94 208 SER A O 1
ATOM 1565 N N . GLN A 1 209 ? -17.618 0.905 48.724 1.00 80.50 209 GLN A N 1
ATOM 1566 C CA . GLN A 1 209 ? -18.032 -0.399 48.189 1.00 80.50 209 GLN A CA 1
ATOM 1567 C C . GLN A 1 209 ? -19.516 -0.436 47.771 1.00 80.50 209 GLN A C 1
ATOM 1569 O O . GLN A 1 209 ? -19.860 -1.062 46.770 1.00 80.50 209 GLN A O 1
ATOM 1574 N N . GLY A 1 210 ? -20.378 0.260 48.523 1.00 82.31 210 GLY A N 1
ATOM 1575 C CA . GLY A 1 210 ? -21.820 0.356 48.280 1.00 82.31 210 GLY A CA 1
ATOM 1576 C C . GLY A 1 210 ? -22.261 1.594 47.495 1.00 82.31 210 GLY A C 1
ATOM 1577 O O . GLY A 1 210 ? -23.461 1.822 47.372 1.00 82.31 210 GLY A O 1
ATOM 1578 N N . ASN A 1 211 ? -21.334 2.409 46.983 1.00 87.56 211 ASN A N 1
ATOM 1579 C CA . ASN A 1 211 ? -21.674 3.609 46.223 1.00 87.56 211 ASN A CA 1
ATOM 1580 C C . ASN A 1 211 ? -22.466 3.251 44.957 1.00 87.56 211 ASN A C 1
ATOM 1582 O O . ASN A 1 211 ? -22.062 2.379 44.197 1.00 87.56 211 ASN A O 1
ATOM 1586 N N . THR A 1 212 ? -23.583 3.926 44.711 1.00 90.38 212 THR A N 1
ATOM 1587 C CA . THR A 1 212 ? -24.401 3.733 43.502 1.00 90.38 212 THR A CA 1
ATOM 1588 C C . THR A 1 212 ? -24.640 5.028 42.734 1.00 90.38 212 THR A C 1
ATOM 1590 O O . THR A 1 212 ? -25.200 4.987 41.642 1.00 90.38 212 THR A O 1
ATOM 1593 N N . THR A 1 213 ? -24.228 6.176 43.281 1.00 89.62 213 THR A N 1
ATOM 1594 C CA . THR A 1 213 ? -24.659 7.494 42.794 1.00 89.62 213 THR A CA 1
ATOM 1595 C C . THR A 1 213 ? -23.513 8.464 42.543 1.00 89.62 213 THR A C 1
ATOM 1597 O O . THR A 1 213 ? -23.590 9.250 41.598 1.00 89.62 213 THR A O 1
ATOM 1600 N N . LEU A 1 214 ? -22.444 8.437 43.341 1.00 92.00 214 LEU A N 1
ATOM 1601 C CA . LEU A 1 214 ? -21.301 9.335 43.171 1.00 92.00 214 LEU A CA 1
ATOM 1602 C C . LEU A 1 214 ? -20.382 8.804 42.074 1.00 92.00 214 LEU A C 1
ATOM 1604 O O . LEU A 1 214 ? -20.086 7.619 42.045 1.00 92.00 214 LEU A O 1
ATOM 1608 N N . ALA A 1 215 ? -19.911 9.660 41.172 1.00 92.94 215 ALA A N 1
ATOM 1609 C CA . ALA A 1 215 ? -18.992 9.224 40.126 1.00 92.94 215 ALA A CA 1
ATOM 1610 C C . ALA A 1 215 ? -17.658 8.758 40.733 1.00 92.94 215 ALA A C 1
ATOM 1612 O O . ALA A 1 215 ? -17.041 9.474 41.526 1.00 92.94 215 ALA A O 1
ATOM 1613 N N . ASP A 1 216 ? -17.207 7.571 40.341 1.00 90.94 216 ASP A N 1
ATOM 1614 C CA . ASP A 1 216 ? -15.881 7.048 40.672 1.00 90.94 216 ASP A CA 1
ATOM 1615 C C . ASP A 1 216 ? -14.863 7.501 39.625 1.00 90.94 216 ASP A C 1
ATOM 1617 O O . ASP A 1 216 ? -13.781 7.976 39.974 1.00 90.94 216 ASP A O 1
ATOM 1621 N N . PHE A 1 217 ? -15.258 7.433 38.349 1.00 92.06 217 PHE A N 1
ATOM 1622 C CA . PHE A 1 217 ? -14.422 7.751 37.195 1.00 92.06 217 PHE A CA 1
ATOM 1623 C C . PHE A 1 217 ? -15.145 8.660 36.210 1.00 92.06 217 PHE A C 1
ATOM 1625 O O . PHE A 1 217 ? -16.358 8.565 36.038 1.00 92.06 217 PHE A O 1
ATOM 1632 N N . ILE A 1 218 ? -14.393 9.504 35.513 1.00 94.25 218 ILE A N 1
ATOM 1633 C CA . ILE A 1 218 ? -14.857 10.271 34.357 1.00 94.25 218 ILE A CA 1
ATOM 1634 C C . ILE A 1 218 ? -13.889 10.075 33.196 1.00 94.25 218 ILE A C 1
ATOM 1636 O O . ILE A 1 218 ? -12.679 9.951 33.387 1.00 94.25 218 ILE A O 1
ATOM 1640 N N . LEU A 1 219 ? -14.426 10.038 31.979 1.00 95.75 219 LEU A N 1
ATOM 1641 C CA . LEU A 1 219 ? -13.609 9.935 30.775 1.00 95.75 219 LEU A CA 1
ATOM 1642 C C . LEU A 1 219 ? -12.788 11.219 30.558 1.00 95.75 219 LEU A C 1
ATOM 1644 O O . LEU A 1 219 ? -13.216 12.301 30.982 1.00 95.75 219 LEU A O 1
ATOM 1648 N N . PRO A 1 220 ? -11.627 11.136 29.883 1.00 95.31 220 PRO A N 1
ATOM 1649 C CA . PRO A 1 220 ? -10.838 12.311 29.529 1.00 95.31 220 PRO A CA 1
ATOM 1650 C C . PRO A 1 220 ? -11.638 13.264 28.637 1.00 95.31 220 PRO A C 1
ATOM 1652 O O . PRO A 1 220 ? -12.585 12.868 27.948 1.00 95.31 220 PRO A O 1
ATOM 1655 N N . THR A 1 221 ? -11.241 14.537 28.598 1.00 96.81 221 THR A N 1
ATOM 1656 C CA . THR A 1 221 ? -11.850 15.476 27.651 1.00 96.81 221 THR A CA 1
ATOM 1657 C C . THR A 1 221 ? -11.583 15.004 26.214 1.00 96.81 221 THR A C 1
ATOM 1659 O O . THR A 1 221 ? -10.491 14.505 25.926 1.00 96.81 221 THR A O 1
ATOM 1662 N N . PRO A 1 222 ? -12.521 15.196 25.270 1.00 95.50 222 PRO A N 1
ATOM 1663 C CA . PRO A 1 222 ? -12.290 14.862 23.863 1.00 95.50 222 PRO A CA 1
ATOM 1664 C C . PRO A 1 222 ? -11.056 15.541 23.258 1.00 95.50 222 PRO A C 1
ATOM 1666 O O . PRO A 1 222 ? -10.408 14.981 22.380 1.00 95.50 222 PRO A O 1
ATOM 1669 N N . VAL A 1 223 ? -10.702 16.738 23.741 1.00 96.06 223 VAL A N 1
ATOM 1670 C CA . VAL A 1 223 ? -9.473 17.444 23.345 1.00 96.06 223 VAL A CA 1
ATOM 1671 C C . VAL A 1 223 ? -8.232 16.672 23.787 1.00 96.06 223 VAL A C 1
ATOM 1673 O O . VAL A 1 223 ? -7.371 16.399 22.953 1.00 96.06 223 VAL A O 1
ATOM 1676 N N . ASN A 1 224 ? -8.158 16.266 25.057 1.00 94.25 224 ASN A N 1
ATOM 1677 C CA . ASN A 1 224 ? -7.001 15.533 25.567 1.00 94.25 224 ASN A CA 1
ATOM 1678 C C . ASN A 1 224 ? -6.910 14.131 24.958 1.00 94.25 224 ASN A C 1
ATOM 1680 O O . ASN A 1 224 ? -5.813 13.683 24.646 1.00 94.25 224 ASN A O 1
ATOM 1684 N N . ALA A 1 225 ? -8.046 13.470 24.721 1.00 91.56 225 ALA A N 1
ATOM 1685 C CA . ALA A 1 225 ? -8.072 12.175 24.047 1.00 91.56 225 ALA A CA 1
ATOM 1686 C C . ALA A 1 225 ? -7.473 12.254 22.636 1.00 91.56 225 ALA A C 1
ATOM 1688 O O . ALA A 1 225 ? -6.638 11.433 22.259 1.00 91.56 225 ALA A O 1
ATOM 1689 N N . ARG A 1 226 ? -7.832 13.291 21.870 1.00 89.25 226 ARG 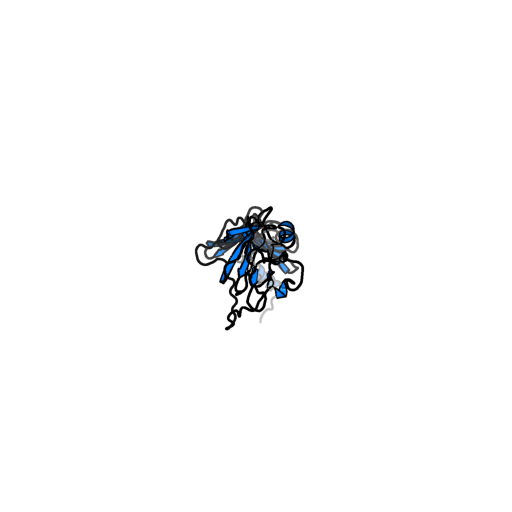A N 1
ATOM 1690 C CA . ARG A 1 226 ? -7.255 13.533 20.539 1.00 89.25 226 ARG A CA 1
ATOM 1691 C C . ARG A 1 226 ? -5.778 13.903 20.594 1.00 89.25 226 ARG A C 1
ATOM 1693 O O . ARG A 1 226 ? -5.004 13.396 19.791 1.00 89.25 226 ARG A O 1
ATOM 1700 N N . ALA A 1 227 ? -5.373 14.730 21.559 1.00 89.62 227 ALA A N 1
ATOM 1701 C CA . ALA A 1 227 ? -3.958 15.034 21.786 1.00 89.62 227 ALA A CA 1
ATOM 1702 C C . ALA A 1 227 ? -3.146 13.772 22.134 1.00 89.62 227 ALA A C 1
ATOM 1704 O O . ALA A 1 227 ? -1.974 13.673 21.787 1.00 89.62 227 ALA A O 1
ATOM 1705 N N . ALA A 1 228 ? -3.791 12.791 22.766 1.00 83.69 228 ALA A N 1
ATOM 1706 C CA . ALA A 1 228 ? -3.234 11.486 23.089 1.00 83.69 228 ALA A CA 1
ATOM 1707 C C . ALA A 1 228 ? -3.374 10.442 21.958 1.00 83.69 228 ALA A C 1
ATOM 1709 O O . ALA A 1 228 ? -3.033 9.280 22.160 1.00 83.69 228 ALA A O 1
ATOM 1710 N N . GLY A 1 229 ? -3.851 10.834 20.771 1.00 80.50 229 GLY A N 1
ATOM 1711 C CA . GLY A 1 229 ? -3.869 9.993 19.570 1.00 80.50 229 GLY A CA 1
ATOM 1712 C C . GLY A 1 229 ? -5.213 9.353 19.213 1.00 80.50 229 GLY A C 1
ATOM 1713 O O . GLY A 1 229 ? -5.269 8.600 18.241 1.00 80.50 229 GLY A O 1
ATOM 1714 N N . HIS A 1 230 ? -6.296 9.644 19.939 1.00 82.38 230 HIS A N 1
ATOM 1715 C CA . HIS A 1 230 ? -7.628 9.193 19.533 1.00 82.38 230 HIS A CA 1
ATOM 1716 C C . HIS A 1 230 ? -8.168 9.973 18.328 1.00 82.38 230 HIS A C 1
ATOM 1718 O O . HIS A 1 230 ? -7.920 11.167 18.168 1.00 82.38 230 HIS A O 1
ATOM 1724 N N . SER A 1 231 ? -8.979 9.311 17.509 1.00 87.12 231 SER A N 1
ATOM 1725 C CA . SER A 1 231 ? -9.775 9.919 16.437 1.00 87.12 231 SER A CA 1
ATOM 1726 C C . SER A 1 231 ? -11.269 9.846 16.750 1.00 87.12 231 SER A C 1
ATOM 1728 O O . SER A 1 231 ? -11.713 8.994 17.518 1.00 87.12 231 SER A O 1
ATOM 1730 N N . ASN A 1 232 ? -12.072 10.733 16.153 1.00 85.62 232 ASN A N 1
ATOM 1731 C CA . ASN A 1 232 ? -13.530 10.609 16.252 1.00 85.62 232 ASN A CA 1
ATOM 1732 C C . ASN A 1 232 ? -13.957 9.233 15.709 1.00 85.62 232 ASN A C 1
ATOM 1734 O O . ASN A 1 232 ? -13.514 8.838 14.633 1.00 85.62 232 ASN A O 1
ATOM 1738 N N . GLY A 1 233 ? -14.811 8.526 16.446 1.00 84.44 233 GLY A N 1
ATOM 1739 C CA . GLY A 1 233 ? -15.192 7.142 16.163 1.00 84.44 233 GLY A CA 1
ATOM 1740 C C . GLY A 1 233 ? -14.399 6.091 16.947 1.00 84.44 233 GLY A C 1
ATOM 1741 O O . GLY A 1 233 ? -14.804 4.933 16.968 1.00 84.44 233 GLY A O 1
ATOM 1742 N N . ASP A 1 234 ? -13.318 6.473 17.633 1.00 84.69 234 ASP A N 1
ATOM 1743 C CA . ASP A 1 234 ? -12.616 5.554 18.527 1.00 84.69 234 ASP A CA 1
ATOM 1744 C C . ASP A 1 234 ? -13.483 5.156 19.720 1.00 84.69 234 ASP A C 1
ATOM 1746 O O . ASP A 1 234 ? -14.159 5.994 20.317 1.00 84.69 234 ASP A O 1
ATOM 1750 N N . ILE A 1 235 ? -13.408 3.880 20.091 1.00 89.62 235 ILE A N 1
ATOM 1751 C CA . ILE A 1 235 ? -14.153 3.310 21.211 1.00 89.62 235 ILE A CA 1
ATOM 1752 C C . ILE A 1 235 ? -13.214 3.104 22.397 1.00 89.62 235 ILE A C 1
ATOM 1754 O O . ILE A 1 235 ? -12.080 2.649 22.227 1.00 89.62 235 ILE A O 1
ATOM 1758 N N . VAL A 1 236 ? -13.718 3.415 23.588 1.00 92.69 236 VAL A N 1
ATOM 1759 C CA . VAL A 1 236 ? -13.144 3.000 24.868 1.00 92.69 236 VAL A CA 1
ATOM 1760 C C . VAL A 1 236 ? -14.120 2.096 25.598 1.00 92.69 236 VAL A C 1
ATOM 1762 O O . VAL A 1 236 ? -15.335 2.293 25.527 1.00 92.69 236 VAL A O 1
ATOM 1765 N N . ILE A 1 237 ? -13.590 1.098 26.293 1.00 93.81 237 ILE A N 1
ATOM 1766 C CA . ILE A 1 237 ? -14.387 0.097 27.002 1.00 93.81 237 ILE A CA 1
ATOM 1767 C C . ILE A 1 237 ? -14.013 0.129 28.478 1.00 93.81 237 ILE A C 1
ATOM 1769 O O . ILE A 1 237 ? -12.837 0.168 28.830 1.00 93.81 237 ILE A O 1
ATOM 1773 N N . ILE A 1 238 ? -15.013 0.109 29.352 1.00 93.19 238 ILE A N 1
ATOM 1774 C CA . ILE A 1 238 ? -14.819 -0.029 30.793 1.00 93.19 238 ILE A CA 1
ATOM 1775 C C . ILE A 1 238 ? -15.439 -1.354 31.220 1.00 93.19 238 ILE A C 1
ATOM 1777 O O . ILE A 1 238 ? -16.648 -1.535 31.104 1.00 93.19 238 ILE A O 1
ATOM 1781 N N . ASN A 1 239 ? -14.613 -2.267 31.720 1.00 92.69 239 ASN A N 1
ATOM 1782 C CA . ASN A 1 239 ? -15.007 -3.605 32.144 1.00 92.69 239 ASN A CA 1
ATOM 1783 C C . ASN A 1 239 ? -15.127 -3.658 33.668 1.00 92.69 239 ASN A C 1
ATOM 1785 O O . ASN A 1 239 ? -14.138 -3.450 34.382 1.00 92.69 239 ASN A O 1
ATOM 1789 N N . ARG A 1 240 ? -16.321 -3.977 34.178 1.00 90.88 240 ARG A N 1
ATOM 1790 C CA . ARG A 1 240 ? -16.542 -4.219 35.607 1.00 90.88 240 ARG A CA 1
ATOM 1791 C C . ARG A 1 240 ? -16.549 -5.720 35.892 1.00 90.88 240 ARG A C 1
ATOM 1793 O O . ARG A 1 240 ? -17.590 -6.369 35.840 1.00 90.88 240 ARG A O 1
ATOM 1800 N N . ASN A 1 241 ? -15.403 -6.221 36.341 1.00 88.69 241 ASN A N 1
ATOM 1801 C CA . ASN A 1 241 ? -15.223 -7.575 36.877 1.00 88.69 241 ASN A CA 1
ATOM 1802 C C . ASN A 1 241 ? -15.047 -7.578 38.408 1.00 88.69 241 ASN A C 1
ATOM 1804 O O . ASN A 1 241 ? -14.546 -8.544 38.976 1.00 88.69 241 ASN A O 1
ATOM 1808 N N . SER A 1 242 ? -15.422 -6.486 39.080 1.00 85.00 242 SER A N 1
ATOM 1809 C CA . SER A 1 242 ? -15.375 -6.354 40.537 1.00 85.00 242 SER A CA 1
ATOM 1810 C C . SER A 1 242 ? -16.733 -6.621 41.183 1.00 85.00 242 SER A C 1
ATOM 1812 O O . SER A 1 242 ? -17.778 -6.176 40.688 1.00 85.00 242 SER A O 1
ATOM 1814 N N . GLY A 1 243 ? -16.715 -7.229 42.369 1.00 86.31 243 GLY A N 1
ATOM 1815 C CA . GLY A 1 243 ? -17.865 -7.292 43.269 1.00 86.31 243 GLY A CA 1
ATOM 1816 C C . GLY A 1 243 ? -18.268 -5.917 43.810 1.00 86.31 243 GLY A C 1
ATOM 1817 O O . GLY A 1 243 ? -19.398 -5.729 44.253 1.00 86.31 243 GLY A O 1
ATOM 1818 N N . TRP A 1 244 ? -17.376 -4.925 43.747 1.00 86.94 244 TRP A N 1
ATOM 1819 C CA . TRP A 1 244 ? -17.639 -3.562 44.221 1.00 86.94 244 TRP A CA 1
ATOM 1820 C C . TRP A 1 244 ? -18.270 -2.724 43.112 1.00 86.94 244 TRP A C 1
ATOM 1822 O O . TRP A 1 244 ? -18.015 -2.966 41.927 1.00 86.94 244 TRP A O 1
ATOM 1832 N N . ASN A 1 245 ? -19.110 -1.761 43.492 1.00 90.19 245 ASN A N 1
ATOM 1833 C CA . ASN A 1 245 ? -19.780 -0.891 42.533 1.00 90.19 245 ASN A CA 1
ATOM 1834 C C . ASN A 1 245 ? -18.800 0.030 41.803 1.00 90.19 245 ASN A C 1
ATOM 1836 O O . ASN A 1 245 ? -17.765 0.421 42.347 1.00 90.19 245 ASN A O 1
ATOM 1840 N N . VAL A 1 246 ? -19.148 0.339 40.551 1.00 90.56 246 VAL A N 1
ATOM 1841 C CA . VAL A 1 246 ? -18.398 1.236 39.672 1.00 90.56 246 VAL A CA 1
ATOM 1842 C C . VAL A 1 246 ? -19.383 2.180 39.010 1.00 90.56 246 VAL A C 1
ATOM 1844 O O . VAL A 1 246 ? -20.283 1.741 38.290 1.00 90.56 246 VAL A O 1
ATOM 1847 N N . VAL A 1 247 ? -19.204 3.471 39.253 1.00 93.50 247 VAL A N 1
ATOM 1848 C CA . VAL A 1 247 ? -20.067 4.523 38.726 1.00 93.50 247 VAL A CA 1
ATOM 1849 C C . VAL A 1 247 ? -19.270 5.438 37.797 1.00 93.50 247 VAL A C 1
ATOM 1851 O O . VAL A 1 247 ? -18.304 6.080 38.214 1.00 93.50 247 VAL A O 1
ATOM 1854 N N . ILE A 1 248 ? -19.693 5.538 36.537 1.00 95.06 248 ILE A N 1
ATOM 1855 C CA . ILE A 1 248 ? -19.112 6.454 35.549 1.00 95.06 248 ILE A CA 1
ATOM 1856 C C . ILE A 1 248 ? -19.857 7.784 35.588 1.00 95.06 248 ILE A C 1
ATOM 1858 O O . ILE A 1 248 ? -21.086 7.832 35.527 1.00 95.06 248 ILE A O 1
ATOM 1862 N N . GLY A 1 249 ? -19.113 8.876 35.724 1.00 95.19 249 GLY A N 1
ATOM 1863 C CA . GLY A 1 249 ? -19.671 10.216 35.805 1.00 95.19 249 GLY A CA 1
ATOM 1864 C C . GLY A 1 249 ? -20.069 10.788 34.450 1.00 95.19 249 GLY A C 1
ATOM 1865 O O . GLY A 1 249 ? -19.509 10.443 33.412 1.00 95.19 249 GLY A O 1
ATOM 1866 N N . MET A 1 250 ? -21.009 11.732 34.478 1.00 96.06 250 MET A N 1
ATOM 1867 C CA . MET A 1 250 ? -21.535 12.380 33.270 1.00 96.06 250 MET A CA 1
ATOM 1868 C C . MET A 1 250 ? -20.513 13.264 32.542 1.00 96.06 250 MET A C 1
ATOM 1870 O O . MET A 1 250 ? -20.659 13.519 31.345 1.00 96.06 250 MET A O 1
ATOM 1874 N N . THR A 1 251 ? -19.488 13.761 33.239 1.00 96.19 251 THR A N 1
ATOM 1875 C CA . THR A 1 251 ? -18.510 14.704 32.680 1.00 96.19 251 THR A CA 1
ATOM 1876 C C . THR A 1 251 ? -17.848 14.141 31.424 1.00 96.19 251 THR A C 1
ATOM 1878 O O . THR A 1 251 ? -17.378 13.008 31.416 1.00 96.19 251 THR A O 1
ATOM 1881 N N . ASN A 1 252 ? -17.790 14.959 30.368 1.00 97.06 252 ASN A N 1
ATOM 1882 C CA . ASN A 1 252 ? -17.295 14.607 29.031 1.00 97.06 252 ASN A CA 1
ATOM 1883 C C . ASN A 1 252 ? -18.129 13.568 28.263 1.00 97.06 252 ASN A C 1
ATOM 1885 O O . ASN A 1 252 ? -17.760 13.247 27.135 1.00 97.06 252 ASN A O 1
ATOM 1889 N N . THR A 1 253 ? -19.248 13.082 28.805 1.00 97.50 253 THR A N 1
ATOM 1890 C CA . THR A 1 253 ? -20.107 12.067 28.169 1.00 97.50 253 THR A CA 1
ATOM 1891 C C . THR A 1 253 ? -21.470 12.630 27.744 1.00 97.50 253 THR A C 1
ATOM 1893 O O . THR A 1 253 ? -21.802 13.778 28.047 1.00 97.50 253 THR A O 1
ATOM 1896 N N . ASN A 1 254 ? -22.277 11.833 27.041 1.00 96.19 254 ASN A N 1
ATOM 1897 C CA . ASN A 1 254 ? -23.685 12.116 26.741 1.00 96.19 254 ASN A CA 1
ATOM 1898 C C . ASN A 1 254 ? -24.669 11.588 27.803 1.00 96.19 254 ASN A C 1
ATOM 1900 O O . ASN A 1 254 ? -25.876 11.652 27.575 1.00 96.19 254 ASN A O 1
ATOM 1904 N N . LEU A 1 255 ? -24.181 11.047 28.922 1.00 96.50 255 LEU A N 1
ATOM 1905 C CA . LEU A 1 255 ? -25.030 10.495 29.974 1.00 96.50 255 LEU A CA 1
ATOM 1906 C C . LEU A 1 255 ? -25.894 11.590 30.620 1.00 96.50 255 LEU A C 1
ATOM 1908 O O . LEU A 1 255 ? -25.431 12.707 30.854 1.00 96.50 255 LEU A O 1
ATOM 1912 N N . THR A 1 256 ? -27.143 11.256 30.948 1.00 95.31 256 THR A N 1
ATOM 1913 C CA . THR A 1 256 ? -28.089 12.152 31.645 1.00 95.31 256 THR A CA 1
ATOM 1914 C C . THR A 1 256 ? -28.027 12.032 33.169 1.00 95.31 256 THR A C 1
ATOM 1916 O O . THR A 1 256 ? -28.555 12.884 33.878 1.00 95.31 256 THR A O 1
ATOM 1919 N N . SER A 1 257 ? -27.405 10.966 33.672 1.00 96.00 257 SER A N 1
ATOM 1920 C CA . SER A 1 257 ? -27.123 10.706 35.085 1.00 96.00 257 SER A CA 1
ATOM 1921 C C . SER A 1 257 ? -25.820 9.918 35.198 1.00 96.00 257 SER A C 1
ATOM 1923 O O . SER A 1 257 ? -25.378 9.307 34.225 1.00 96.00 257 SER A O 1
ATOM 1925 N N . ASN A 1 258 ? -25.204 9.892 36.381 1.00 96.25 258 ASN A N 1
ATOM 1926 C CA . ASN A 1 258 ? -24.090 8.977 36.624 1.00 96.25 258 ASN A CA 1
ATOM 1927 C C . ASN A 1 258 ? -24.545 7.526 36.373 1.00 96.25 258 ASN A C 1
ATOM 1929 O O . ASN A 1 258 ? -25.670 7.157 36.718 1.00 96.25 258 ASN A O 1
ATOM 1933 N N . TYR A 1 259 ? -23.685 6.724 35.750 1.00 95.94 259 TYR A N 1
ATOM 1934 C CA . TYR A 1 259 ? -24.018 5.385 35.272 1.00 95.94 259 TYR A CA 1
ATOM 1935 C C . TYR A 1 259 ? -23.373 4.316 36.154 1.00 95.94 259 TYR A C 1
ATOM 1937 O O . TYR A 1 259 ? -22.151 4.166 36.158 1.00 95.94 259 TYR A O 1
ATOM 1945 N N . LEU A 1 260 ? -24.193 3.567 36.896 1.00 95.00 260 LEU A N 1
ATOM 1946 C CA . LEU A 1 260 ? -23.753 2.380 37.626 1.00 95.00 260 LEU A CA 1
ATOM 1947 C C . LEU A 1 260 ? -23.562 1.229 36.634 1.00 95.00 260 LEU A C 1
ATOM 1949 O O . LEU A 1 260 ? -24.537 0.688 36.118 1.00 95.00 260 LEU A O 1
ATOM 1953 N N . VAL A 1 261 ? -22.313 0.832 36.401 1.00 94.00 261 VAL A N 1
ATOM 1954 C CA . VAL A 1 261 ? -21.993 -0.300 35.521 1.00 94.00 261 VAL A CA 1
ATOM 1955 C C . VAL A 1 261 ? -22.459 -1.590 36.199 1.00 94.00 261 VAL A C 1
ATOM 1957 O O . VAL A 1 261 ? -22.022 -1.835 37.325 1.00 94.00 261 VAL A O 1
ATOM 1960 N N . PRO A 1 262 ? -23.320 -2.428 35.595 1.00 93.62 262 PRO A N 1
ATOM 1961 C CA . PRO A 1 262 ? -23.769 -3.671 36.226 1.00 93.62 262 PRO A CA 1
ATOM 1962 C C . PRO A 1 262 ? -22.620 -4.663 36.519 1.00 93.62 262 PRO A C 1
ATOM 1964 O O . PRO A 1 262 ? -21.621 -4.679 35.795 1.00 93.62 262 PRO A O 1
ATOM 1967 N N . PRO A 1 263 ? -22.718 -5.505 37.567 1.00 90.69 263 PRO A N 1
ATOM 1968 C CA . PRO A 1 263 ? -21.677 -6.486 37.890 1.00 90.69 263 PRO A CA 1
ATOM 1969 C C . PRO A 1 263 ? -21.433 -7.473 36.738 1.00 90.69 263 PRO A C 1
ATOM 1971 O O . PRO A 1 263 ? -22.390 -8.015 36.190 1.00 90.69 263 PRO A O 1
ATOM 1974 N N . GLY A 1 264 ? -20.166 -7.726 36.393 1.00 89.75 264 GLY A N 1
ATOM 1975 C CA . GLY A 1 264 ? -19.785 -8.673 35.336 1.00 89.75 264 GLY A CA 1
ATOM 1976 C C . GLY A 1 264 ? -20.085 -8.189 33.915 1.00 89.75 264 GLY A C 1
ATOM 1977 O O . GLY A 1 264 ? -20.126 -9.000 32.993 1.00 89.75 264 GLY A O 1
ATOM 1978 N N . THR A 1 265 ? -20.335 -6.889 33.737 1.00 93.75 265 THR A N 1
ATOM 1979 C CA . THR A 1 265 ? -20.629 -6.279 32.434 1.00 93.75 265 THR A CA 1
ATOM 1980 C C . THR A 1 265 ? -19.615 -5.202 32.071 1.00 93.75 265 THR A C 1
ATOM 1982 O O . THR A 1 265 ? -18.787 -4.786 32.888 1.00 93.75 265 THR A O 1
ATOM 1985 N N . SER A 1 266 ? -19.716 -4.725 30.835 1.00 94.31 266 SER A N 1
ATOM 1986 C CA . SER A 1 266 ? -18.905 -3.637 30.308 1.00 94.31 266 SER A CA 1
ATOM 1987 C C . SER A 1 266 ? -19.790 -2.495 29.833 1.00 94.31 266 SER A C 1
ATOM 1989 O O . SER A 1 266 ? -20.921 -2.720 29.411 1.00 94.31 266 SER A O 1
ATOM 1991 N N . VAL A 1 267 ? -19.247 -1.282 29.860 1.00 95.88 267 VAL A N 1
ATOM 1992 C CA . VAL A 1 267 ? -19.842 -0.104 29.224 1.00 95.88 267 VAL A CA 1
ATOM 1993 C C . VAL A 1 267 ? -18.888 0.435 28.166 1.00 95.88 267 VAL A C 1
ATOM 1995 O O . VAL A 1 267 ? -17.683 0.559 28.406 1.00 95.88 267 VAL A O 1
ATOM 1998 N N . GLY A 1 268 ? -19.419 0.732 26.984 1.00 95.81 268 GLY A N 1
ATOM 1999 C CA . GLY A 1 268 ? -18.650 1.252 25.856 1.00 95.81 268 GLY A CA 1
ATOM 2000 C C . GLY A 1 268 ? -18.952 2.718 25.591 1.00 95.81 268 GLY A C 1
ATOM 2001 O O . GLY A 1 268 ? -20.113 3.128 25.625 1.00 95.81 268 GLY A O 1
ATOM 2002 N N . PHE A 1 269 ? -17.927 3.498 25.250 1.00 97.56 269 PHE A N 1
ATOM 2003 C CA . PHE A 1 269 ? -18.086 4.883 24.816 1.00 97.56 269 PHE A CA 1
ATOM 2004 C C . PHE A 1 269 ? -17.344 5.158 23.512 1.00 97.56 269 PHE A C 1
ATOM 2006 O O . PHE A 1 269 ? -16.167 4.836 23.388 1.00 97.56 269 PHE A O 1
ATOM 2013 N N . ILE A 1 270 ? -18.006 5.815 22.562 1.00 95.25 270 ILE A N 1
ATOM 2014 C CA . ILE A 1 270 ? -17.410 6.255 21.296 1.00 95.25 270 ILE A CA 1
ATOM 2015 C C . ILE A 1 270 ? -17.082 7.753 21.329 1.00 95.25 270 ILE A C 1
ATOM 2017 O O . ILE A 1 270 ? -17.883 8.569 21.796 1.00 95.25 270 ILE A O 1
ATOM 2021 N N . LEU A 1 271 ? -15.901 8.137 20.843 1.00 94.00 271 LEU A N 1
ATOM 2022 C CA . LEU A 1 271 ? -15.452 9.527 20.816 1.00 94.00 271 LEU A CA 1
ATOM 2023 C C . LEU A 1 271 ? -16.166 10.311 19.713 1.00 94.00 271 LEU A C 1
ATOM 2025 O O . LEU A 1 271 ? -15.950 10.075 18.524 1.00 94.00 271 LEU A O 1
ATOM 2029 N N . GLY A 1 272 ? -16.971 11.297 20.096 1.00 91.19 272 GLY A N 1
ATOM 2030 C CA . GLY A 1 272 ? -17.498 12.305 19.182 1.00 91.19 272 GLY A CA 1
ATOM 2031 C C . GLY A 1 272 ? -16.650 13.579 19.144 1.00 91.19 272 GLY A C 1
ATOM 2032 O O . GLY A 1 272 ? -15.648 13.742 19.844 1.00 91.19 272 GLY A O 1
ATOM 2033 N N . SER A 1 273 ? -17.099 14.556 18.355 1.00 91.19 273 SER A N 1
ATOM 2034 C CA . SER A 1 273 ? -16.423 15.857 18.235 1.00 91.19 273 SER A CA 1
ATOM 2035 C C . SER A 1 273 ? -16.346 16.613 19.570 1.00 91.19 273 SER A C 1
ATOM 2037 O O . SER A 1 273 ? -15.317 17.219 19.876 1.00 91.19 273 SER A O 1
ATOM 2039 N N . GLN A 1 274 ? -17.397 16.532 20.393 1.00 92.44 274 GLN A N 1
ATOM 2040 C CA . GLN A 1 274 ? -17.533 17.315 21.629 1.00 92.44 274 GLN A CA 1
ATOM 2041 C C . GLN A 1 274 ? -17.638 16.493 22.915 1.00 92.44 274 GLN A C 1
ATOM 2043 O O . GLN A 1 274 ? -17.376 17.035 23.987 1.00 92.44 274 GLN A O 1
ATOM 2048 N N . ARG A 1 275 ? -18.051 15.223 22.835 1.00 96.75 275 ARG A N 1
ATOM 2049 C CA . ARG A 1 275 ? -18.325 14.344 23.985 1.00 96.75 275 ARG A CA 1
ATOM 2050 C C . ARG A 1 275 ? -18.094 12.881 23.612 1.00 96.75 275 ARG A C 1
ATOM 2052 O O . ARG A 1 275 ? -18.067 12.544 22.429 1.00 96.75 275 ARG A O 1
ATOM 2059 N N . TRP A 1 276 ? -17.973 12.038 24.624 1.00 98.00 276 TRP A N 1
ATOM 2060 C CA . TRP A 1 276 ? -18.068 10.586 24.538 1.00 98.00 276 TRP A CA 1
ATOM 2061 C C . TRP A 1 276 ? -19.536 10.149 24.543 1.00 98.00 276 TRP A C 1
ATOM 2063 O O . TRP A 1 276 ? -20.324 10.664 25.334 1.00 98.00 276 TRP A O 1
ATOM 2073 N N . TYR A 1 277 ? -19.914 9.210 23.682 1.00 97.31 277 TYR A N 1
ATOM 2074 C CA . TYR A 1 277 ? -21.286 8.708 23.584 1.00 97.31 277 TYR A CA 1
ATOM 2075 C C . TYR A 1 277 ? -21.347 7.258 24.043 1.00 97.31 277 TYR A C 1
ATOM 2077 O O . TYR A 1 277 ? -20.611 6.435 23.506 1.00 97.31 277 TYR A O 1
ATOM 2085 N N . GLN A 1 278 ? -22.201 6.942 25.016 1.00 97.12 278 GLN A N 1
ATOM 2086 C CA . GLN A 1 278 ? -22.427 5.557 25.430 1.00 97.12 278 GLN A CA 1
ATOM 2087 C C . GLN A 1 278 ? -23.019 4.749 24.266 1.00 97.12 278 GLN A C 1
ATOM 2089 O O . GLN A 1 278 ? -23.924 5.232 23.581 1.00 97.12 278 GLN A O 1
ATOM 2094 N N . ILE A 1 279 ? -22.512 3.534 24.051 1.00 95.00 279 ILE A N 1
ATOM 2095 C CA . ILE A 1 279 ? -22.925 2.654 22.943 1.00 95.00 279 ILE A CA 1
ATOM 2096 C C . ILE A 1 279 ? -23.431 1.274 23.384 1.00 95.00 279 ILE A C 1
ATOM 2098 O O . ILE A 1 279 ? -24.138 0.637 22.608 1.00 95.00 279 ILE A O 1
ATOM 2102 N N . PHE A 1 280 ? -23.103 0.826 24.598 1.00 91.94 280 PHE A N 1
ATOM 2103 C CA . PHE A 1 280 ? -23.672 -0.351 25.264 1.00 91.94 280 PHE A CA 1
ATOM 2104 C C . PHE A 1 280 ? -23.404 -0.279 26.768 1.00 91.94 280 PHE A C 1
ATOM 2106 O O . PHE A 1 280 ? -22.434 0.422 27.153 1.00 91.94 280 PHE A O 1
#

Sequence (280 aa):
MLRRRTLENIKDYIVNEVPSSADNLGDHNATIRLWMNGNEIQGAGNNTLINGLEVGQIGTGNWFGIANRNRATTSGYALIHHDDGTTLLNAETGLRIGFRIANTEQMTMSAAGNFGIGTTNPNRKLEINSSGASPIRLSQQRANQSPTLGNDAHHVLVVDNAGDVKTKLAGRSYTPNDCGCTAGSRPFILPSNLLEFTLADGNWAGNSQGNTTLADFILPTPVNARAAGHSNGDIVIINRNSGWNVVIGMTNTNLTSNYLVPPGTSVGFILGSQRWYQIF